Protein AF-A0A257REP3-F1 (afdb_monomer)

Nearest PDB structures (foldseek):
  5wqj-assembly1_A  TM=8.680E-01  e=1.145E-18  Mus musculus
  5wqk-assembly2_B  TM=8.709E-01  e=2.431E-18  Mus musculus
  5wqj-assembly2_B  TM=8.694E-01  e=5.158E-18  Mus musculus
  4jgt-assembly1_A  TM=8.771E-01  e=1.028E-17  Homo sapiens
  4jgt-assembly3_C  TM=8.740E-01  e=2.473E-17  Homo sapiens

pLDDT: mean 92.09, std 11.08, range [30.17, 98.75]

Radius of gyration: 17.96 Å; Cα contacts (8 Å, |Δi|>4): 444; chains: 1; bounding box: 53×33×51 Å

Foldseek 3Di:
DDDQPQDDDDLVVVQQVCQQQVDALPDQAEQFQQLPDQASVLVSLVNVLSCVQQPRPRYYYDFLGPVVQVVDVVHDDDPDDDDHDGGGYRGDGDPQAEDEPVNLVVVLVDPQEAEEEQDPLCQQQQVDDDPLAQGGHADPRHFYDHLQQQADPSNRGGDALVSLCVSCVLSVHDLQTAYEFAYQAQSSSSSVQCSSCPRPPHVRYYYHRNHNSVCRVVVHDHHRHDGDD

Structure (mmCIF, N/CA/C/O backbone):
data_AF-A0A257REP3-F1
#
_entry.id   AF-A0A257REP3-F1
#
loop_
_atom_site.group_PDB
_atom_site.id
_atom_site.type_symbol
_atom_site.label_atom_id
_atom_site.label_alt_id
_atom_site.label_comp_id
_atom_site.label_asym_id
_atom_site.label_entity_id
_atom_site.label_seq_id
_atom_site.pdbx_PDB_ins_code
_atom_site.Cartn_x
_atom_site.Cartn_y
_atom_site.Cartn_z
_atom_site.occupancy
_atom_site.B_iso_or_equiv
_atom_site.auth_seq_id
_atom_site.auth_comp_id
_atom_site.auth_asym_id
_atom_site.auth_atom_id
_atom_site.pdbx_PDB_model_num
ATOM 1 N N . GLY A 1 1 ? -23.604 -2.833 -15.611 1.00 30.17 1 GLY A N 1
ATOM 2 C CA . GLY A 1 1 ? -23.206 -2.433 -14.250 1.00 30.17 1 GLY A CA 1
ATOM 3 C C . GLY A 1 1 ? -21.805 -1.893 -14.334 1.00 30.17 1 GLY A C 1
ATOM 4 O O . GLY A 1 1 ? -20.903 -2.671 -14.606 1.00 30.17 1 GLY A O 1
ATOM 5 N N . GLY A 1 2 ? -21.654 -0.570 -14.275 1.00 33.38 2 GLY A N 1
ATOM 6 C CA . GLY A 1 2 ? -20.372 0.091 -14.507 1.00 33.38 2 GLY A CA 1
ATOM 7 C C . GLY A 1 2 ? -19.380 -0.261 -13.407 1.00 33.38 2 GLY A C 1
ATOM 8 O O . GLY A 1 2 ? -19.720 -0.183 -12.230 1.00 33.38 2 GLY A O 1
ATOM 9 N N . ALA A 1 3 ? -18.174 -0.675 -13.792 1.00 41.81 3 ALA A N 1
ATOM 10 C CA . ALA A 1 3 ? -17.071 -0.779 -12.854 1.00 41.81 3 ALA A CA 1
ATOM 11 C C . ALA A 1 3 ? -16.888 0.590 -12.188 1.00 41.81 3 ALA A C 1
ATOM 13 O O . ALA A 1 3 ? -16.738 1.598 -12.883 1.00 41.81 3 ALA A O 1
ATOM 14 N N . HIS A 1 4 ? -16.933 0.634 -10.855 1.00 50.47 4 HIS A N 1
ATOM 15 C CA . HIS A 1 4 ? -16.532 1.834 -10.136 1.00 50.47 4 HIS A CA 1
ATOM 16 C C . HIS A 1 4 ? -15.109 2.196 -10.585 1.00 50.47 4 HIS A C 1
ATOM 18 O O . HIS A 1 4 ? -14.266 1.290 -10.687 1.00 50.47 4 HIS A O 1
ATOM 24 N N . PRO A 1 5 ? -14.815 3.479 -10.863 1.00 50.44 5 PRO A N 1
ATOM 25 C CA . PRO A 1 5 ? -13.438 3.884 -11.076 1.00 50.44 5 PRO A CA 1
ATOM 26 C C . PRO A 1 5 ? -12.617 3.391 -9.873 1.00 50.44 5 PRO A C 1
ATOM 28 O O . PRO A 1 5 ? -13.118 3.330 -8.752 1.00 50.44 5 PRO A O 1
ATOM 31 N N . PHE A 1 6 ? -11.374 2.977 -10.116 1.00 60.84 6 PHE A N 1
ATOM 32 C CA . PHE A 1 6 ? -10.412 2.517 -9.101 1.00 60.84 6 PHE A CA 1
ATOM 33 C C . PHE A 1 6 ? -10.514 1.065 -8.588 1.00 60.84 6 PHE A C 1
ATOM 35 O O . PHE A 1 6 ? -9.679 0.656 -7.774 1.00 60.84 6 PHE A O 1
ATOM 42 N N . MET A 1 7 ? -11.441 0.249 -9.100 1.00 73.06 7 MET A N 1
ATOM 43 C CA . MET A 1 7 ? -11.384 -1.204 -8.885 1.00 73.06 7 MET A CA 1
ATOM 44 C C . MET A 1 7 ? -10.220 -1.852 -9.646 1.00 73.06 7 MET A C 1
ATOM 46 O O . MET A 1 7 ? -9.737 -1.333 -10.653 1.00 73.06 7 MET A O 1
ATOM 50 N N . LEU A 1 8 ? -9.766 -3.009 -9.158 1.00 82.06 8 LEU A N 1
ATOM 51 C CA . LEU A 1 8 ? -8.766 -3.805 -9.861 1.00 82.06 8 LEU A CA 1
ATOM 52 C C . LEU A 1 8 ? -9.329 -4.265 -11.221 1.00 82.06 8 LEU A C 1
ATOM 54 O O . LEU A 1 8 ? -10.426 -4.831 -11.234 1.00 82.06 8 LEU A O 1
ATOM 58 N N . PRO A 1 9 ? -8.617 -4.058 -12.346 1.00 88.12 9 PRO A N 1
ATOM 59 C CA . PRO A 1 9 ? -9.084 -4.531 -13.642 1.00 88.12 9 PRO A CA 1
ATOM 60 C C . PRO A 1 9 ? -9.194 -6.062 -13.685 1.00 88.12 9 PRO A C 1
ATOM 62 O O . PRO A 1 9 ? -8.536 -6.759 -12.902 1.00 88.12 9 PRO A O 1
ATOM 65 N N . PRO A 1 10 ? -9.976 -6.617 -14.626 1.00 91.81 10 PRO A N 1
ATOM 66 C CA . PRO A 1 10 ? -9.927 -8.036 -14.934 1.00 91.81 10 PRO A CA 1
ATOM 67 C C . PRO A 1 10 ? -8.485 -8.515 -15.133 1.00 91.81 10 PRO A C 1
ATOM 69 O O . PRO A 1 10 ? -7.681 -7.884 -15.815 1.00 91.81 10 PRO A O 1
ATOM 72 N N . LYS A 1 11 ? -8.156 -9.682 -14.572 1.00 93.38 11 LYS A N 1
ATOM 73 C CA . LYS A 1 11 ? -6.810 -10.275 -14.665 1.00 93.38 11 LYS A CA 1
ATOM 74 C C . LYS A 1 11 ? -6.289 -10.421 -16.103 1.00 93.38 11 LYS A C 1
ATOM 76 O O . LYS A 1 11 ? -5.088 -10.312 -16.320 1.00 93.38 11 LYS A O 1
ATOM 81 N N . ALA A 1 12 ? -7.185 -10.646 -17.066 1.00 93.88 12 ALA A N 1
ATOM 82 C CA . ALA A 1 12 ? -6.841 -10.726 -18.484 1.00 93.88 12 ALA A CA 1
ATOM 83 C C . ALA A 1 12 ? -6.363 -9.373 -19.035 1.00 93.88 12 ALA A C 1
ATOM 85 O O . ALA A 1 12 ? -5.391 -9.334 -19.782 1.00 93.88 12 ALA A O 1
ATOM 86 N N . ASP A 1 13 ? -6.978 -8.271 -18.601 1.00 95.31 13 ASP A N 1
ATOM 87 C CA . ASP A 1 13 ? -6.588 -6.920 -19.010 1.00 95.31 13 ASP A CA 1
ATOM 88 C C . ASP A 1 13 ? -5.236 -6.543 -18.398 1.00 95.31 13 ASP A C 1
ATOM 90 O O . ASP A 1 13 ? -4.372 -6.007 -19.089 1.00 95.31 13 ASP A O 1
ATOM 94 N N . ILE A 1 14 ? -5.011 -6.901 -17.125 1.00 94.94 14 ILE A N 1
ATOM 95 C CA . ILE A 1 14 ? -3.702 -6.744 -16.469 1.00 94.94 14 ILE A CA 1
ATOM 96 C C . ILE A 1 14 ? -2.633 -7.509 -17.256 1.00 94.94 14 ILE A C 1
ATOM 98 O O . ILE A 1 14 ? -1.615 -6.932 -17.625 1.00 94.94 14 ILE A O 1
ATOM 102 N N . ALA A 1 15 ? -2.878 -8.786 -17.558 1.00 95.56 15 ALA A N 1
ATOM 103 C CA . ALA A 1 15 ? -1.952 -9.625 -18.311 1.00 95.56 15 ALA A CA 1
ATOM 104 C C . ALA A 1 15 ? -1.657 -9.071 -19.712 1.00 95.56 15 ALA A C 1
ATOM 106 O O . ALA A 1 15 ? -0.503 -9.062 -20.140 1.00 95.56 15 ALA A O 1
ATOM 107 N N . ALA A 1 16 ? -2.675 -8.556 -20.407 1.00 96.06 16 ALA A N 1
ATOM 108 C CA . ALA A 1 16 ? -2.512 -7.934 -21.714 1.00 96.06 16 ALA A CA 1
ATOM 109 C C . ALA A 1 16 ? -1.645 -6.668 -21.644 1.00 96.06 16 ALA A C 1
ATOM 111 O O . ALA A 1 16 ? -0.776 -6.478 -22.493 1.00 96.06 16 ALA A O 1
ATOM 112 N N . VAL A 1 17 ? -1.843 -5.813 -20.635 1.00 95.69 17 VAL A N 1
ATOM 113 C CA . VAL A 1 17 ? -1.013 -4.615 -20.431 1.00 95.69 17 VAL A CA 1
ATOM 114 C C . VAL A 1 17 ? 0.425 -5.004 -20.094 1.00 95.69 17 VAL A C 1
ATOM 116 O O . VAL A 1 17 ? 1.344 -4.517 -20.742 1.00 95.69 17 VAL A O 1
ATOM 119 N N . VAL A 1 18 ? 0.631 -5.913 -19.139 1.00 95.88 18 VAL A N 1
ATOM 120 C CA . VAL A 1 18 ? 1.966 -6.382 -18.727 1.00 95.88 18 VAL A CA 1
ATOM 121 C C . VAL A 1 18 ? 2.720 -7.004 -19.908 1.00 95.88 18 VAL A C 1
ATOM 123 O O . VAL A 1 18 ? 3.863 -6.635 -20.180 1.00 95.88 18 VAL A O 1
ATOM 126 N N . GLY A 1 19 ? 2.054 -7.862 -20.683 1.00 96.69 19 GLY A N 1
ATOM 127 C CA . GLY A 1 19 ? 2.626 -8.487 -21.874 1.00 96.69 19 GLY A CA 1
ATOM 128 C C . GLY A 1 19 ? 3.012 -7.495 -22.977 1.00 96.69 19 GLY A C 1
ATOM 129 O O . GLY A 1 19 ? 4.026 -7.686 -23.650 1.00 96.69 19 GLY A O 1
ATOM 130 N N . ARG A 1 20 ? 2.279 -6.382 -23.139 1.00 96.44 20 ARG A N 1
ATOM 131 C CA . ARG A 1 20 ? 2.646 -5.306 -24.086 1.00 96.44 20 ARG A CA 1
ATOM 132 C C . ARG A 1 20 ? 3.977 -4.635 -23.743 1.00 96.44 20 ARG A C 1
ATOM 134 O O . ARG A 1 20 ? 4.635 -4.139 -24.649 1.00 96.44 20 ARG A O 1
ATOM 141 N N . TYR A 1 21 ? 4.388 -4.667 -22.477 1.00 94.88 21 TYR A N 1
ATOM 142 C CA . TYR A 1 21 ? 5.700 -4.196 -22.023 1.00 94.88 21 TYR A CA 1
ATOM 143 C C . TYR A 1 21 ? 6.782 -5.289 -22.061 1.00 94.88 21 TYR A C 1
ATOM 145 O O . TYR A 1 21 ? 7.834 -5.129 -21.448 1.00 94.88 21 TYR A O 1
ATOM 153 N N . GLY A 1 22 ? 6.549 -6.401 -22.768 1.00 96.06 22 GLY A N 1
ATOM 154 C CA . GLY A 1 22 ? 7.533 -7.476 -22.943 1.00 96.06 22 GLY A CA 1
ATOM 155 C C . GLY A 1 22 ? 7.805 -8.298 -21.685 1.00 96.06 22 GLY A C 1
ATOM 156 O O . GLY A 1 22 ? 8.791 -9.030 -21.622 1.00 96.06 22 GLY A O 1
ATOM 157 N N . ILE A 1 23 ? 6.936 -8.189 -20.680 1.00 96.75 23 ILE A N 1
ATOM 158 C CA . ILE A 1 23 ? 7.062 -8.907 -19.415 1.00 96.75 2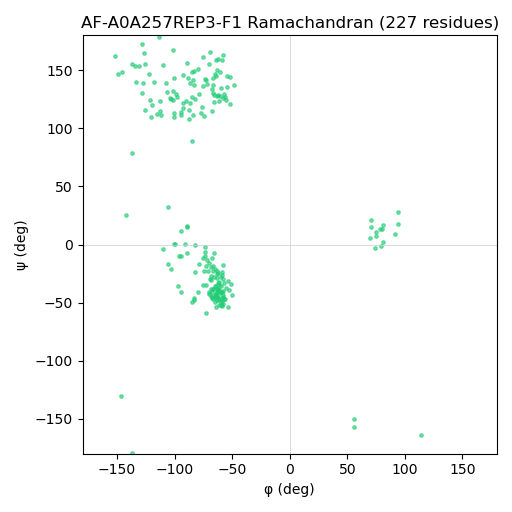3 ILE A CA 1
ATOM 159 C C . ILE A 1 23 ? 6.326 -10.244 -19.539 1.00 96.75 23 ILE A C 1
ATOM 161 O O . ILE A 1 23 ? 5.129 -10.285 -19.828 1.00 96.75 23 ILE A O 1
ATOM 165 N N . ASN A 1 24 ? 7.041 -11.341 -19.300 1.00 96.19 24 ASN A N 1
ATOM 166 C CA . ASN A 1 24 ? 6.476 -12.675 -19.101 1.00 96.19 24 ASN A CA 1
ATOM 167 C C . ASN A 1 24 ? 6.719 -13.141 -17.654 1.00 96.19 24 ASN A C 1
ATOM 169 O O . ASN A 1 24 ? 7.354 -12.448 -16.864 1.00 96.19 24 ASN A O 1
ATOM 173 N N . ASN A 1 25 ? 6.239 -14.333 -17.298 1.00 95.25 25 ASN A N 1
ATOM 174 C CA . ASN A 1 25 ? 6.355 -14.866 -15.934 1.00 95.25 25 ASN A CA 1
ATOM 175 C C . ASN A 1 25 ? 7.799 -15.171 -15.464 1.00 95.25 25 ASN A C 1
ATOM 177 O O . ASN A 1 25 ? 7.987 -15.527 -14.304 1.00 95.25 25 ASN A O 1
ATOM 181 N N . GLN A 1 26 ? 8.808 -15.075 -16.336 1.00 95.50 26 GLN A N 1
ATOM 182 C CA . GLN A 1 26 ? 10.232 -15.277 -16.022 1.00 95.50 26 GLN A CA 1
ATOM 183 C C . GLN A 1 26 ? 11.014 -13.954 -15.975 1.00 95.50 26 GLN A C 1
ATOM 185 O O . GLN A 1 26 ? 12.122 -13.909 -15.436 1.00 95.50 26 GLN A O 1
ATOM 190 N N . THR A 1 27 ? 10.458 -12.873 -16.527 1.00 96.56 27 THR A N 1
ATOM 191 C CA . THR A 1 27 ? 11.086 -11.552 -16.564 1.00 96.56 27 THR A CA 1
ATOM 192 C C . THR A 1 27 ? 11.356 -11.043 -15.150 1.00 96.56 27 THR A C 1
ATOM 194 O O . THR A 1 27 ? 10.490 -11.102 -14.283 1.00 96.56 27 THR A O 1
ATOM 197 N N . ARG A 1 28 ? 12.558 -10.507 -14.912 1.00 96.88 28 ARG A N 1
ATOM 198 C CA . ARG A 1 28 ? 12.861 -9.776 -13.678 1.00 96.88 28 ARG A CA 1
ATOM 199 C C . ARG A 1 28 ? 12.487 -8.314 -13.844 1.00 96.88 28 ARG A C 1
ATOM 201 O O . ARG A 1 28 ? 13.077 -7.617 -14.666 1.00 96.88 28 ARG A O 1
ATOM 208 N N . VAL A 1 29 ? 11.523 -7.859 -13.058 1.00 97.12 29 VAL A N 1
ATOM 209 C CA . VAL A 1 29 ? 10.958 -6.515 -13.147 1.00 97.12 29 VAL A CA 1
ATOM 210 C C . VAL A 1 29 ? 11.543 -5.639 -12.043 1.00 97.12 29 VAL A C 1
ATOM 212 O O . VAL A 1 29 ? 11.426 -5.945 -10.858 1.00 97.12 29 VAL A O 1
ATOM 215 N N . TYR A 1 30 ? 12.136 -4.513 -12.427 1.00 95.44 30 TYR A N 1
ATOM 216 C CA . TYR A 1 30 ? 12.513 -3.447 -11.504 1.00 95.44 30 TYR A CA 1
ATOM 217 C C . TYR A 1 30 ? 11.642 -2.230 -11.785 1.00 95.44 30 TYR A C 1
ATOM 219 O O . TYR A 1 30 ? 11.747 -1.608 -12.839 1.00 95.44 30 TYR A O 1
ATOM 227 N N . LEU A 1 31 ? 10.759 -1.910 -10.848 1.00 94.50 31 LEU A N 1
ATOM 228 C CA . LEU A 1 31 ? 9.938 -0.713 -10.898 1.00 94.50 31 LEU A CA 1
ATOM 229 C C . LEU A 1 31 ? 10.734 0.453 -10.316 1.00 94.50 31 LEU A C 1
ATOM 231 O O . LEU A 1 31 ? 11.239 0.368 -9.194 1.00 94.50 31 LEU A O 1
ATOM 235 N N . VAL A 1 32 ? 10.828 1.542 -11.070 1.00 91.44 32 VAL A N 1
ATOM 236 C CA . VAL A 1 32 ? 11.578 2.734 -10.676 1.00 91.44 32 VAL A CA 1
ATOM 237 C C . VAL A 1 32 ? 10.587 3.887 -10.510 1.00 91.44 32 VAL A C 1
ATOM 239 O O . VAL A 1 32 ? 9.971 4.300 -11.493 1.00 91.44 32 VAL A O 1
ATOM 242 N N . PRO A 1 33 ? 10.362 4.383 -9.279 1.00 87.56 33 PRO A N 1
ATOM 243 C CA . PRO A 1 33 ? 9.614 5.616 -9.077 1.00 87.56 33 PRO A CA 1
ATOM 244 C C . PRO A 1 33 ? 10.328 6.774 -9.783 1.00 87.56 33 PRO A C 1
ATOM 246 O O . PRO A 1 33 ? 11.513 6.996 -9.547 1.00 87.56 33 PRO A O 1
ATOM 249 N N . ALA A 1 34 ? 9.615 7.522 -10.624 1.00 73.00 34 ALA A N 1
ATOM 250 C CA . ALA A 1 34 ? 10.233 8.590 -11.411 1.00 73.00 34 ALA A CA 1
ATOM 251 C C . ALA A 1 34 ? 10.713 9.774 -10.540 1.00 73.00 34 ALA A C 1
ATOM 253 O O . ALA A 1 34 ? 11.626 10.503 -10.914 1.00 73.00 34 ALA A O 1
ATOM 254 N N . GLY A 1 35 ? 10.082 9.998 -9.382 1.00 63.12 35 GLY A N 1
ATOM 255 C CA . GLY A 1 35 ? 10.441 11.069 -8.450 1.00 63.12 35 GLY A CA 1
ATOM 256 C C . GLY A 1 35 ? 10.159 12.534 -8.850 1.00 63.12 35 GLY A C 1
ATOM 257 O O . GLY A 1 35 ? 10.561 13.395 -8.066 1.00 63.12 35 GLY A O 1
ATOM 258 N N . PRO A 1 36 ? 9.489 12.916 -9.969 1.00 59.72 36 PRO A N 1
ATOM 259 C CA . PRO A 1 36 ? 9.192 14.326 -10.227 1.00 59.72 36 PRO A CA 1
ATOM 260 C C . PRO A 1 36 ? 8.160 14.920 -9.255 1.00 59.72 36 PRO A C 1
ATOM 262 O O . PRO A 1 36 ? 8.087 16.144 -9.136 1.00 59.72 36 PRO A O 1
ATOM 265 N N . VAL A 1 37 ? 7.351 14.102 -8.563 1.00 62.25 37 VAL A N 1
ATOM 266 C CA . VAL A 1 37 ? 6.329 14.582 -7.617 1.00 62.25 37 VAL A CA 1
ATOM 267 C C . VAL A 1 37 ? 6.370 13.793 -6.305 1.00 62.25 37 VAL A C 1
ATOM 269 O O . VAL A 1 37 ? 6.477 12.566 -6.282 1.00 62.25 37 VAL A O 1
ATOM 272 N N . LYS A 1 38 ? 6.208 14.497 -5.172 1.00 54.44 38 LYS A N 1
ATOM 273 C CA . LYS A 1 38 ? 6.093 13.856 -3.853 1.00 54.44 38 LYS A CA 1
ATOM 274 C C . LYS A 1 38 ? 5.008 12.773 -3.867 1.00 54.44 38 LYS A C 1
ATOM 276 O O . LYS A 1 38 ? 3.821 13.027 -4.098 1.00 54.44 38 LYS A O 1
ATOM 281 N N . GLY A 1 39 ? 5.428 11.548 -3.564 1.00 57.16 39 GLY A N 1
ATOM 282 C CA . GLY A 1 39 ? 4.567 10.382 -3.461 1.00 57.16 39 GLY A CA 1
ATOM 283 C C . GLY A 1 39 ? 4.443 9.536 -4.728 1.00 57.16 39 GLY A C 1
ATOM 284 O O . GLY A 1 39 ? 3.499 8.755 -4.779 1.00 57.16 39 GLY A O 1
ATOM 285 N N . ASP A 1 40 ? 5.324 9.628 -5.721 1.00 72.75 40 ASP A N 1
ATOM 286 C CA . ASP A 1 40 ? 5.362 8.668 -6.847 1.00 72.75 40 ASP A CA 1
ATOM 287 C C . ASP A 1 40 ? 5.583 7.215 -6.398 1.00 72.75 40 ASP A C 1
ATOM 289 O O . ASP A 1 40 ? 5.129 6.262 -7.044 1.00 72.75 40 ASP A O 1
ATOM 293 N N . PHE A 1 41 ? 6.181 7.032 -5.218 1.00 84.00 41 PHE A N 1
ATOM 294 C CA . PHE A 1 41 ? 6.304 5.722 -4.592 1.00 84.00 41 PHE A CA 1
ATOM 295 C C . PHE A 1 41 ? 4.941 5.023 -4.429 1.00 84.00 41 PHE A C 1
ATOM 297 O O . PHE A 1 41 ? 4.842 3.828 -4.685 1.00 84.00 41 PHE A O 1
ATOM 304 N N . LYS A 1 42 ? 3.854 5.748 -4.110 1.00 83.81 42 LYS A N 1
ATOM 305 C CA . LYS A 1 42 ? 2.512 5.150 -3.927 1.00 83.81 42 LYS A CA 1
ATOM 306 C C . LYS A 1 42 ? 1.973 4.501 -5.208 1.00 83.81 42 LYS A C 1
ATOM 308 O O . LYS A 1 42 ? 1.351 3.442 -5.156 1.00 83.81 42 LYS A O 1
ATOM 313 N N . ALA A 1 43 ? 2.227 5.122 -6.363 1.00 87.75 43 ALA A N 1
ATOM 314 C CA . ALA A 1 43 ? 1.822 4.588 -7.661 1.00 87.75 43 ALA A CA 1
ATOM 315 C C . ALA A 1 43 ? 2.651 3.345 -8.003 1.00 87.75 43 ALA A C 1
ATOM 317 O O . ALA A 1 43 ? 2.106 2.318 -8.403 1.00 87.75 43 ALA A O 1
ATOM 318 N N . THR A 1 44 ? 3.954 3.406 -7.738 1.00 92.19 44 THR A N 1
ATOM 319 C CA . THR A 1 44 ? 4.875 2.283 -7.939 1.00 92.19 44 THR A CA 1
ATOM 320 C C . THR A 1 44 ? 4.520 1.093 -7.047 1.00 92.19 44 THR A C 1
ATOM 322 O O . THR A 1 44 ? 4.419 -0.032 -7.530 1.00 92.19 44 THR A O 1
ATOM 325 N N . ALA A 1 45 ? 4.228 1.332 -5.766 1.00 94.06 45 ALA A N 1
ATOM 326 C CA . ALA A 1 45 ? 3.767 0.315 -4.827 1.00 94.06 45 ALA A CA 1
ATOM 327 C C . ALA A 1 45 ? 2.430 -0.308 -5.262 1.00 94.06 45 ALA A C 1
ATOM 329 O O . ALA A 1 45 ? 2.223 -1.508 -5.089 1.00 94.06 45 ALA A O 1
ATOM 330 N N . ARG A 1 46 ? 1.531 0.467 -5.886 1.00 94.31 46 ARG A N 1
ATOM 331 C CA . ARG A 1 46 ? 0.281 -0.061 -6.456 1.00 94.31 46 ARG A CA 1
ATOM 332 C C . ARG A 1 46 ? 0.526 -0.974 -7.658 1.00 94.31 46 ARG A C 1
ATOM 334 O O . ARG A 1 46 ? -0.131 -2.012 -7.765 1.00 94.31 46 ARG A O 1
ATOM 341 N N . ILE A 1 47 ? 1.463 -0.625 -8.541 1.00 94.69 47 ILE A N 1
ATOM 342 C CA . ILE A 1 47 ? 1.881 -1.495 -9.653 1.00 94.69 47 ILE A CA 1
ATOM 343 C C . ILE A 1 47 ? 2.512 -2.774 -9.096 1.00 94.69 47 ILE A C 1
ATOM 345 O O . ILE A 1 47 ? 2.100 -3.870 -9.470 1.00 94.69 47 ILE A O 1
ATOM 349 N N . TYR A 1 48 ? 3.435 -2.638 -8.140 1.00 96.69 48 TYR A N 1
ATOM 350 C CA . TYR A 1 48 ? 4.074 -3.757 -7.452 1.00 96.69 48 TYR A CA 1
ATOM 351 C C . TYR A 1 48 ? 3.044 -4.720 -6.858 1.00 96.69 48 TYR A C 1
ATOM 353 O O . TYR A 1 48 ? 3.060 -5.912 -7.158 1.00 96.69 48 TYR A O 1
ATOM 361 N N . TRP A 1 49 ? 2.110 -4.203 -6.054 1.00 97.12 49 TRP A N 1
ATOM 362 C CA . TRP A 1 49 ? 1.061 -5.012 -5.441 1.00 97.12 49 TRP A CA 1
ATOM 363 C C . TRP A 1 49 ? 0.216 -5.729 -6.496 1.00 97.12 49 TRP A C 1
ATOM 365 O O . TRP A 1 49 ? -0.094 -6.906 -6.331 1.00 97.12 49 TRP A O 1
ATOM 375 N N . THR A 1 50 ? -0.113 -5.047 -7.598 1.00 96.25 50 THR A N 1
ATOM 376 C CA . THR A 1 50 ? -0.896 -5.628 -8.696 1.00 96.25 50 THR A CA 1
ATOM 377 C C . THR A 1 50 ? -0.162 -6.807 -9.329 1.00 96.25 50 THR A C 1
ATOM 379 O O . THR A 1 50 ? -0.765 -7.864 -9.494 1.00 96.25 50 THR A O 1
ATOM 382 N N . LEU A 1 51 ? 1.136 -6.658 -9.617 1.00 96.62 51 LEU A N 1
ATOM 383 C CA . LEU A 1 51 ? 1.987 -7.717 -10.171 1.00 96.62 51 LEU A CA 1
ATOM 384 C C . LEU A 1 51 ? 2.095 -8.916 -9.222 1.00 96.62 51 LEU A C 1
ATOM 386 O O . LEU A 1 51 ? 1.837 -10.046 -9.636 1.00 96.62 51 LEU A O 1
ATOM 390 N N . ARG A 1 52 ? 2.356 -8.676 -7.930 1.00 96.69 52 ARG A N 1
ATOM 391 C CA . ARG A 1 52 ? 2.377 -9.751 -6.925 1.00 96.69 52 ARG A CA 1
ATOM 392 C C . ARG A 1 52 ? 1.017 -10.441 -6.778 1.00 96.69 52 ARG A C 1
ATOM 394 O O . ARG A 1 52 ? 0.955 -11.660 -6.617 1.00 96.69 52 ARG A O 1
ATOM 401 N N . TYR A 1 53 ? -0.078 -9.679 -6.835 1.00 96.50 53 TYR A N 1
ATOM 402 C CA . TYR A 1 53 ? -1.437 -10.217 -6.773 1.00 96.50 53 TYR A CA 1
ATOM 403 C C . TYR A 1 53 ? -1.730 -11.144 -7.954 1.00 96.50 53 TYR A C 1
ATOM 405 O O . TYR A 1 53 ? -2.364 -12.174 -7.749 1.00 96.50 53 TYR A O 1
ATOM 413 N N . VAL A 1 54 ? -1.250 -10.824 -9.162 1.00 96.25 54 VAL A N 1
ATOM 414 C CA . VAL A 1 54 ? -1.374 -11.698 -10.343 1.00 96.25 54 VAL A CA 1
ATOM 415 C C . VAL A 1 54 ? -0.218 -12.695 -10.500 1.00 96.25 54 VAL A C 1
ATOM 417 O O . VAL A 1 54 ? -0.087 -13.308 -11.560 1.00 96.25 54 VAL A O 1
ATOM 420 N N . GLY A 1 55 ? 0.577 -12.900 -9.446 1.00 93.94 55 GLY A N 1
ATOM 421 C CA . GLY A 1 55 ? 1.488 -14.039 -9.323 1.00 93.94 55 GLY A CA 1
ATOM 422 C C . GLY A 1 55 ? 2.904 -13.810 -9.839 1.00 93.94 55 GLY A C 1
ATOM 423 O O . GLY A 1 55 ? 3.678 -14.763 -9.905 1.00 93.94 55 GLY A O 1
ATOM 424 N N . ASP A 1 56 ? 3.273 -12.578 -10.186 1.00 93.25 56 ASP A N 1
ATOM 425 C CA . ASP A 1 56 ? 4.665 -12.252 -10.489 1.00 93.25 56 ASP A CA 1
ATOM 426 C C . ASP A 1 56 ? 5.459 -12.134 -9.185 1.00 93.25 56 ASP A C 1
ATOM 428 O O . ASP A 1 56 ? 5.224 -11.229 -8.392 1.00 93.25 56 ASP A O 1
ATOM 432 N N . ASN A 1 57 ? 6.397 -13.051 -8.947 1.00 91.62 57 ASN A N 1
ATOM 433 C CA . ASN A 1 57 ? 7.279 -13.021 -7.776 1.00 91.62 57 ASN A CA 1
ATOM 434 C C . ASN A 1 57 ? 8.671 -12.445 -8.082 1.00 91.62 57 ASN A C 1
ATOM 436 O O . ASN A 1 57 ? 9.499 -12.367 -7.176 1.00 91.62 57 ASN A O 1
ATOM 440 N N . ASN A 1 58 ? 8.944 -12.033 -9.323 1.00 95.62 58 ASN A N 1
ATOM 441 C CA . ASN A 1 58 ? 10.245 -11.531 -9.766 1.00 95.62 58 ASN A CA 1
ATOM 442 C C . ASN A 1 58 ? 10.233 -10.005 -9.964 1.00 95.62 58 ASN A C 1
ATOM 444 O O . ASN A 1 58 ? 10.942 -9.468 -10.814 1.00 95.62 58 ASN A O 1
ATOM 448 N N . VAL A 1 59 ? 9.431 -9.308 -9.156 1.00 97.25 59 VAL A N 1
ATOM 449 C CA . VAL A 1 59 ? 9.289 -7.851 -9.160 1.00 97.25 59 VAL A CA 1
ATOM 450 C C . VAL A 1 59 ? 9.963 -7.226 -7.937 1.00 97.25 59 VAL A C 1
ATOM 452 O O . VAL A 1 59 ? 9.884 -7.732 -6.818 1.00 97.25 59 VAL A O 1
ATOM 455 N N . SER A 1 60 ? 10.644 -6.102 -8.141 1.00 96.62 60 SER A N 1
ATOM 456 C CA . SER A 1 60 ? 11.312 -5.294 -7.114 1.00 96.62 60 SER A CA 1
ATOM 457 C C . SER A 1 60 ? 11.049 -3.807 -7.348 1.00 96.62 60 SER A C 1
ATOM 459 O O . SER A 1 60 ? 10.782 -3.398 -8.474 1.00 96.62 60 SER A O 1
ATOM 461 N N . ILE A 1 61 ? 11.139 -2.993 -6.295 1.00 95.00 61 ILE A N 1
ATOM 462 C CA . ILE A 1 61 ? 11.120 -1.527 -6.401 1.00 95.00 61 ILE A CA 1
ATOM 463 C C . ILE A 1 61 ? 12.535 -1.012 -6.141 1.00 95.00 61 ILE A C 1
ATOM 465 O O . ILE A 1 61 ? 13.158 -1.398 -5.151 1.00 95.00 61 ILE A O 1
ATOM 469 N N . MET A 1 62 ? 13.037 -0.130 -7.003 1.00 93.00 62 MET A N 1
ATOM 470 C CA . MET A 1 62 ? 14.279 0.591 -6.743 1.00 93.00 62 MET A CA 1
ATOM 471 C C . MET A 1 62 ? 14.026 1.682 -5.695 1.00 93.00 62 MET A C 1
ATOM 473 O O . MET A 1 62 ? 13.338 2.668 -5.966 1.00 93.00 62 MET A O 1
ATOM 477 N N . ASN A 1 63 ? 14.571 1.503 -4.488 1.00 90.50 63 ASN A N 1
ATOM 478 C CA . ASN A 1 63 ? 14.368 2.460 -3.402 1.00 90.50 63 ASN A CA 1
ATOM 479 C C . ASN A 1 63 ? 15.023 3.815 -3.727 1.00 90.50 63 ASN A C 1
ATOM 481 O O . ASN A 1 63 ? 16.200 3.855 -4.080 1.00 90.50 63 ASN A O 1
ATOM 485 N N . GLY A 1 64 ? 14.260 4.905 -3.611 1.00 86.62 64 GLY A N 1
ATOM 486 C CA . GLY A 1 64 ? 14.688 6.258 -3.988 1.00 86.62 64 GLY A CA 1
ATOM 487 C C . GLY A 1 64 ? 14.621 6.565 -5.493 1.00 86.62 64 GLY A C 1
ATOM 488 O O . GLY A 1 64 ? 14.925 7.685 -5.895 1.00 86.62 64 GLY A O 1
ATOM 489 N N . GLY A 1 65 ? 14.218 5.594 -6.321 1.00 88.56 65 GLY A N 1
ATOM 490 C CA . GLY A 1 65 ? 13.864 5.812 -7.723 1.00 88.56 65 GLY A CA 1
ATOM 491 C C . GLY A 1 65 ? 14.939 6.466 -8.595 1.00 88.56 65 GLY A C 1
ATOM 492 O O . GLY A 1 65 ? 16.141 6.306 -8.365 1.00 88.56 65 GLY A O 1
ATOM 493 N N . ASP A 1 66 ? 14.488 7.205 -9.608 1.00 87.56 66 ASP A N 1
ATOM 494 C CA . ASP A 1 66 ? 15.360 7.865 -10.587 1.00 87.56 66 ASP A CA 1
ATOM 495 C C . ASP A 1 66 ? 16.293 8.895 -9.941 1.00 87.56 66 ASP A C 1
ATOM 497 O O . ASP A 1 66 ? 17.435 9.048 -10.373 1.00 87.56 66 ASP A O 1
ATOM 501 N N . ARG A 1 67 ? 15.870 9.574 -8.868 1.00 84.56 67 ARG A N 1
ATOM 502 C CA . ARG A 1 67 ? 16.742 10.527 -8.170 1.00 84.56 67 ARG A CA 1
ATOM 503 C C . ARG A 1 67 ? 17.904 9.827 -7.478 1.00 84.56 67 ARG A C 1
ATOM 505 O O . ARG A 1 67 ? 19.042 10.275 -7.602 1.00 84.56 67 ARG A O 1
ATOM 512 N N . ALA A 1 68 ? 17.645 8.727 -6.769 1.00 87.38 68 ALA A N 1
ATOM 513 C CA . ALA A 1 68 ? 18.710 7.933 -6.161 1.00 87.38 68 ALA A CA 1
ATOM 514 C C . ALA A 1 68 ? 19.614 7.284 -7.220 1.00 87.38 68 ALA A C 1
ATOM 516 O O . ALA A 1 68 ? 20.800 7.062 -6.962 1.00 87.38 68 ALA A O 1
ATOM 517 N N . TRP A 1 69 ? 19.087 7.003 -8.419 1.00 89.38 69 TRP A N 1
ATOM 518 C CA . TRP A 1 69 ? 19.908 6.628 -9.568 1.00 89.38 69 TRP A CA 1
ATOM 519 C C . TRP A 1 69 ? 20.831 7.781 -9.984 1.00 89.38 69 TRP A C 1
ATOM 521 O O . TRP A 1 69 ? 22.045 7.602 -10.007 1.00 89.38 69 TRP A O 1
ATOM 531 N N . ALA A 1 70 ? 20.272 8.966 -10.232 1.00 89.06 70 ALA A N 1
ATOM 532 C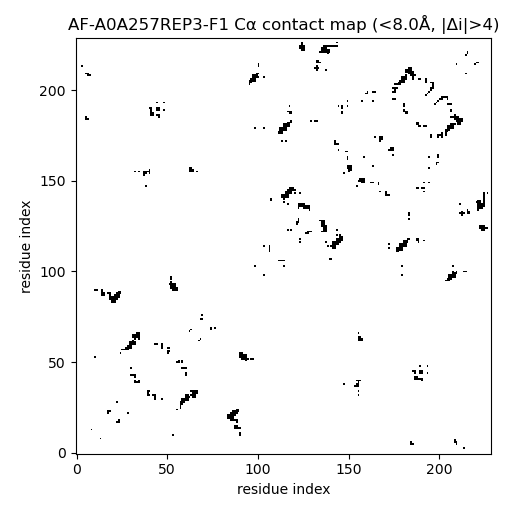 CA . ALA A 1 70 ? 20.982 10.142 -10.734 1.00 89.06 7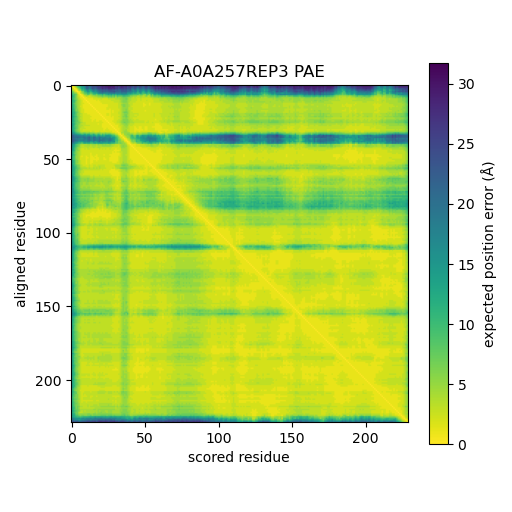0 ALA A CA 1
ATOM 533 C C . ALA A 1 70 ? 21.953 10.790 -9.727 1.00 89.06 70 ALA A C 1
ATOM 535 O O . ALA A 1 70 ? 22.804 11.581 -10.125 1.00 89.06 70 ALA A O 1
ATOM 536 N N . ALA A 1 71 ? 21.851 10.464 -8.434 1.00 88.75 71 ALA A N 1
ATOM 537 C CA . ALA A 1 71 ? 22.763 10.960 -7.400 1.00 88.75 71 ALA A CA 1
ATOM 538 C C . ALA A 1 71 ? 24.216 10.476 -7.576 1.00 88.75 71 ALA A C 1
ATOM 540 O O . ALA A 1 71 ? 25.139 11.093 -7.047 1.00 88.75 71 ALA A O 1
ATOM 541 N N . ASP A 1 72 ? 24.422 9.381 -8.309 1.00 91.38 72 ASP A N 1
ATOM 542 C CA . ASP A 1 72 ? 25.741 8.867 -8.666 1.00 91.38 72 ASP A CA 1
ATOM 543 C C . ASP A 1 72 ? 26.085 9.285 -10.108 1.00 91.38 72 ASP A C 1
ATOM 545 O O . ASP A 1 72 ? 25.506 8.743 -11.055 1.00 91.38 72 ASP A O 1
ATOM 549 N N . PRO A 1 73 ? 27.043 10.212 -10.309 1.00 90.56 73 PRO A N 1
ATOM 550 C CA . PRO A 1 73 ? 27.362 10.748 -11.631 1.00 90.56 73 PRO A CA 1
ATOM 551 C C . PRO A 1 73 ? 27.997 9.717 -12.577 1.00 90.56 73 PRO A C 1
ATOM 553 O O . PRO A 1 73 ? 28.125 9.985 -13.771 1.00 90.56 73 PRO A O 1
ATOM 556 N N . SER A 1 74 ? 28.407 8.543 -12.081 1.00 94.94 74 SER A N 1
ATOM 557 C CA . SER A 1 74 ? 28.928 7.459 -12.923 1.00 94.94 74 SER A CA 1
ATOM 558 C C . SER A 1 74 ? 27.826 6.656 -13.626 1.00 94.94 74 SER A C 1
ATOM 560 O O . SER A 1 74 ? 28.095 5.945 -14.602 1.00 94.94 74 SER A O 1
ATOM 562 N N . ARG A 1 75 ? 26.574 6.767 -13.163 1.00 93.56 75 ARG A N 1
ATOM 563 C CA . ARG A 1 75 ? 25.435 6.032 -13.716 1.00 93.56 75 ARG A CA 1
ATOM 564 C C . ARG A 1 75 ? 24.868 6.747 -14.933 1.00 93.56 75 ARG A C 1
ATOM 566 O O . ARG A 1 75 ? 24.700 7.961 -14.960 1.00 93.56 75 ARG A O 1
ATOM 573 N N . LYS A 1 76 ? 24.551 5.968 -15.964 1.00 92.06 76 LYS A N 1
ATOM 574 C CA . LYS A 1 76 ? 24.036 6.488 -17.235 1.00 92.06 76 LYS A CA 1
ATOM 575 C C . LYS A 1 76 ? 22.510 6.500 -17.232 1.00 92.06 76 LYS A C 1
ATOM 577 O O . LYS A 1 76 ? 21.881 5.600 -16.679 1.00 92.06 76 LYS A O 1
ATOM 582 N N . MET A 1 77 ? 21.932 7.492 -17.901 1.00 89.75 77 MET A N 1
ATOM 583 C CA . MET A 1 77 ? 20.509 7.559 -18.231 1.00 89.75 77 MET A CA 1
ATOM 584 C C . MET A 1 77 ? 20.357 7.676 -19.747 1.00 89.75 77 MET A C 1
ATOM 586 O O . MET A 1 77 ? 21.204 8.265 -20.418 1.00 89.75 77 MET A O 1
ATOM 590 N N . SER A 1 78 ? 19.289 7.094 -20.283 1.00 89.56 78 SER A N 1
ATOM 591 C CA . SER A 1 78 ? 18.945 7.171 -21.702 1.00 89.56 78 SER A CA 1
ATOM 592 C C . SER A 1 78 ? 17.595 7.857 -21.856 1.00 89.56 78 SER A C 1
ATOM 594 O O . SER A 1 78 ? 16.675 7.582 -21.091 1.00 89.56 78 SER A O 1
ATOM 596 N N . THR A 1 79 ? 17.471 8.720 -22.861 1.00 88.69 79 THR A N 1
ATOM 597 C CA . THR A 1 79 ? 16.195 9.314 -23.294 1.00 88.69 79 THR A CA 1
ATOM 598 C C . THR A 1 79 ? 15.620 8.616 -24.529 1.00 88.69 79 THR A C 1
ATOM 600 O O . THR A 1 79 ? 14.566 9.007 -25.027 1.00 88.69 79 THR A O 1
ATOM 603 N N . ALA A 1 80 ? 16.304 7.588 -25.044 1.00 92.12 80 ALA A N 1
ATOM 604 C CA . ALA A 1 80 ? 15.840 6.835 -26.199 1.00 92.12 80 ALA A CA 1
ATOM 605 C C . ALA A 1 80 ? 14.578 6.035 -25.850 1.00 92.12 80 ALA A C 1
ATOM 607 O O . ALA A 1 80 ? 14.532 5.346 -24.829 1.00 92.12 80 ALA A O 1
ATOM 608 N N . ALA A 1 81 ? 13.575 6.091 -26.728 1.00 89.12 81 ALA A N 1
ATOM 609 C CA . ALA A 1 81 ? 12.384 5.266 -26.589 1.00 89.12 81 ALA A CA 1
ATOM 610 C C . ALA A 1 81 ? 12.769 3.776 -26.699 1.00 89.12 81 ALA A C 1
ATOM 612 O O . ALA A 1 81 ? 13.435 3.394 -27.668 1.00 89.12 81 ALA A O 1
ATOM 613 N N . PRO A 1 82 ? 12.377 2.923 -25.737 1.00 88.62 82 PRO A N 1
ATOM 614 C CA . PRO A 1 82 ? 12.702 1.508 -25.800 1.00 88.62 82 PRO A CA 1
ATOM 615 C C . PRO A 1 82 ? 11.877 0.822 -26.893 1.00 88.62 82 PRO A C 1
ATOM 617 O O . PRO A 1 82 ? 10.673 1.047 -27.017 1.00 88.62 82 PRO A O 1
ATOM 620 N N . VAL A 1 83 ? 12.517 -0.062 -27.659 1.00 90.00 83 VAL A N 1
ATOM 621 C CA . VAL A 1 83 ? 11.823 -0.990 -28.559 1.00 90.00 83 VAL A CA 1
ATOM 622 C C . VAL A 1 83 ? 11.633 -2.296 -27.805 1.00 90.00 83 VAL A C 1
ATOM 624 O O . VAL A 1 83 ? 12.606 -2.962 -27.459 1.00 90.00 83 VAL A O 1
ATOM 627 N N . VAL A 1 84 ? 10.380 -2.648 -27.524 1.00 93.44 84 VAL A N 1
ATOM 628 C CA . VAL A 1 84 ? 10.037 -3.814 -26.706 1.00 93.44 84 VAL A CA 1
ATOM 629 C C . VAL A 1 84 ? 9.161 -4.762 -27.515 1.00 93.44 84 VAL A C 1
ATOM 631 O O . VAL A 1 84 ? 8.117 -4.365 -28.030 1.00 93.44 84 VAL A O 1
ATOM 634 N N . ALA A 1 85 ? 9.587 -6.019 -27.631 1.00 94.88 85 ALA A N 1
ATOM 635 C CA . ALA A 1 85 ? 8.753 -7.072 -28.193 1.00 94.88 85 ALA A CA 1
ATOM 636 C C . ALA A 1 85 ? 7.694 -7.488 -27.168 1.00 94.88 85 ALA A C 1
ATOM 638 O O . ALA A 1 85 ? 8.001 -7.669 -25.990 1.00 94.88 85 ALA A O 1
ATOM 639 N N . THR A 1 86 ? 6.450 -7.659 -27.611 1.00 96.75 86 THR A N 1
ATOM 640 C CA . THR A 1 86 ? 5.375 -8.134 -26.736 1.00 96.75 86 THR A CA 1
ATOM 641 C C . THR A 1 86 ? 5.659 -9.552 -26.251 1.00 96.75 86 THR A C 1
ATOM 643 O O . THR A 1 86 ? 6.152 -10.381 -27.015 1.00 96.75 86 THR A O 1
ATOM 646 N N . ALA A 1 87 ? 5.265 -9.854 -25.020 1.00 97.12 87 ALA A N 1
ATOM 647 C CA . ALA A 1 87 ? 5.362 -11.181 -24.433 1.00 97.12 87 ALA A CA 1
ATOM 648 C C . ALA A 1 87 ? 4.005 -11.647 -23.888 1.00 97.12 87 ALA A C 1
ATOM 650 O O . ALA A 1 87 ? 3.078 -10.857 -23.705 1.00 97.12 87 ALA A O 1
ATOM 651 N N . THR A 1 88 ? 3.885 -12.945 -23.617 1.00 97.75 88 THR A N 1
ATOM 652 C CA . THR A 1 88 ? 2.713 -13.502 -22.938 1.00 97.75 88 THR A CA 1
ATOM 653 C C . THR A 1 88 ? 2.960 -13.547 -21.436 1.00 97.75 88 THR A C 1
ATOM 655 O O . THR A 1 88 ? 3.883 -14.214 -20.971 1.00 97.75 88 THR A O 1
ATOM 658 N N . PHE A 1 89 ? 2.097 -12.873 -20.680 1.00 97.44 89 PHE A N 1
ATOM 659 C CA . PHE A 1 89 ? 2.023 -12.987 -19.228 1.00 97.44 89 PHE A CA 1
ATOM 660 C C . PHE A 1 89 ? 0.803 -13.831 -18.845 1.00 97.44 89 PHE A C 1
ATOM 662 O O . PHE A 1 89 ? -0.317 -13.518 -19.246 1.00 97.44 89 PHE A O 1
ATOM 669 N N . THR A 1 90 ? 0.999 -14.887 -18.059 1.00 97.12 90 THR A N 1
ATOM 670 C CA . THR A 1 90 ? -0.090 -15.731 -17.547 1.00 97.12 90 THR A CA 1
ATOM 671 C C . THR A 1 90 ? -0.390 -15.345 -16.097 1.00 97.12 90 THR A C 1
ATOM 673 O O . THR A 1 90 ? 0.467 -15.542 -15.235 1.00 97.12 90 THR A O 1
ATOM 676 N N . PRO A 1 91 ? -1.571 -14.776 -15.788 1.00 96.56 91 PRO A N 1
ATOM 677 C CA . PRO A 1 91 ? -1.873 -14.313 -14.440 1.00 96.56 91 PRO A CA 1
ATOM 678 C C . PRO A 1 91 ? -2.273 -15.472 -13.519 1.00 96.56 91 PRO A C 1
ATOM 680 O O . PRO A 1 91 ? -3.206 -16.224 -13.812 1.00 96.56 91 PRO A O 1
ATOM 683 N N . HIS A 1 92 ? -1.640 -15.547 -12.351 1.00 95.44 92 HIS A N 1
ATOM 684 C CA . HIS A 1 92 ? -1.967 -16.482 -11.277 1.00 95.44 92 HIS A CA 1
ATOM 685 C C . HIS A 1 92 ? -2.322 -15.705 -10.012 1.00 95.44 92 HIS A C 1
ATOM 687 O O . HIS A 1 92 ? -1.466 -15.088 -9.395 1.00 95.44 92 HIS A O 1
ATOM 693 N N . VAL A 1 93 ? -3.597 -15.712 -9.620 1.00 94.50 93 VAL A N 1
ATOM 694 C CA . VAL A 1 93 ? -4.029 -14.953 -8.439 1.00 94.50 93 VAL A CA 1
ATOM 695 C C . VAL A 1 93 ? -3.387 -15.530 -7.182 1.00 94.50 93 VAL A C 1
ATOM 697 O O . VAL A 1 93 ? -3.618 -16.693 -6.859 1.00 94.50 93 VAL A O 1
ATOM 700 N N . THR A 1 94 ? -2.651 -14.697 -6.450 1.00 94.56 94 THR A N 1
ATOM 701 C CA . THR A 1 94 ? -2.060 -15.050 -5.160 1.00 94.56 94 THR A CA 1
ATOM 702 C C . THR A 1 94 ? -3.093 -14.845 -4.044 1.00 94.56 94 THR A C 1
ATOM 704 O O . THR A 1 94 ? -3.465 -13.699 -3.749 1.00 94.56 94 THR A O 1
ATOM 707 N N . PRO A 1 95 ? -3.591 -15.918 -3.395 1.00 92.25 95 PRO A N 1
ATOM 708 C CA . PRO A 1 95 ? -4.537 -15.786 -2.291 1.00 92.25 95 PRO A CA 1
ATOM 709 C C . PRO A 1 95 ? -3.927 -14.996 -1.128 1.00 92.25 95 PRO A C 1
ATOM 711 O O . PRO A 1 95 ? -2.723 -15.040 -0.889 1.00 92.25 95 PRO A O 1
ATOM 714 N N . GLY A 1 96 ? -4.759 -14.260 -0.391 1.00 92.75 96 GLY A N 1
ATOM 715 C CA . GLY A 1 96 ? -4.296 -13.503 0.777 1.00 92.75 96 GLY A CA 1
ATOM 716 C C . GLY A 1 96 ? -3.577 -12.185 0.463 1.00 92.75 96 GLY A C 1
ATOM 717 O O . GLY A 1 96 ? -2.988 -11.603 1.362 1.00 92.75 96 GLY A O 1
ATOM 718 N N . TYR A 1 97 ? -3.642 -11.680 -0.773 1.00 95.56 97 TYR A N 1
ATOM 719 C CA . TYR A 1 97 ? -3.163 -10.329 -1.118 1.00 95.56 97 TYR A CA 1
ATOM 720 C C . TYR A 1 97 ? -4.286 -9.292 -1.150 1.00 95.56 97 TYR A C 1
ATOM 722 O O . TYR A 1 97 ? -4.084 -8.144 -0.764 1.00 95.56 97 TYR A O 1
ATOM 730 N N . LEU A 1 98 ? -5.473 -9.698 -1.604 1.00 96.75 98 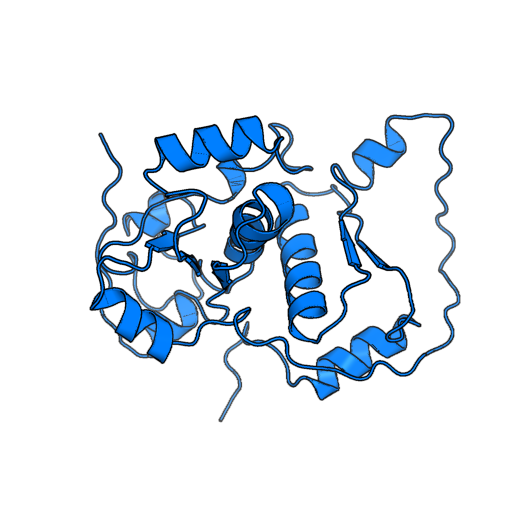LEU A N 1
ATOM 731 C CA . LEU A 1 98 ? -6.661 -8.853 -1.715 1.00 96.75 98 LEU A CA 1
ATOM 732 C C . LEU A 1 98 ? -7.610 -9.134 -0.549 1.00 96.75 98 LEU A C 1
ATOM 734 O O . LEU A 1 98 ? -7.905 -10.296 -0.268 1.00 96.75 98 LEU A O 1
ATOM 738 N N . ALA A 1 99 ? -8.103 -8.088 0.107 1.00 97.25 99 ALA A N 1
ATOM 739 C CA . ALA A 1 99 ? -9.265 -8.122 0.991 1.00 97.25 99 ALA A CA 1
ATOM 740 C C . ALA A 1 99 ? -10.499 -7.578 0.256 1.00 97.25 99 ALA A C 1
ATOM 742 O O . ALA A 1 99 ? -10.398 -6.644 -0.538 1.00 97.25 99 ALA A O 1
ATOM 743 N N . THR A 1 100 ? -11.658 -8.172 0.516 1.00 95.88 100 THR A N 1
ATOM 744 C CA . THR A 1 100 ? -12.969 -7.754 -0.001 1.00 95.88 100 THR A CA 1
ATOM 745 C C . THR A 1 100 ? -13.752 -6.985 1.063 1.00 95.88 100 THR A C 1
ATOM 747 O O . THR A 1 100 ? -13.426 -7.063 2.248 1.00 95.88 100 THR A O 1
ATOM 750 N N . THR A 1 101 ? -14.850 -6.321 0.688 1.00 96.44 101 THR A N 1
ATOM 751 C CA . THR A 1 101 ? -15.749 -5.686 1.668 1.00 96.44 101 THR A CA 1
ATOM 752 C C . THR A 1 101 ? -16.274 -6.690 2.703 1.00 96.44 101 THR A C 1
ATOM 754 O O . THR A 1 101 ? -16.445 -6.355 3.873 1.00 96.44 101 THR A O 1
ATOM 757 N N . LYS A 1 102 ? -16.476 -7.958 2.308 1.00 96.19 102 LYS A N 1
ATOM 758 C CA . LYS A 1 102 ? -16.854 -9.042 3.229 1.00 96.19 102 LYS A CA 1
ATOM 759 C C . LYS A 1 102 ? -15.753 -9.328 4.253 1.00 96.19 102 LYS A C 1
ATOM 761 O O . LYS A 1 102 ? -16.066 -9.495 5.427 1.00 96.19 102 LYS A O 1
ATOM 766 N N . ASP A 1 103 ? -14.493 -9.369 3.822 1.00 97.12 103 ASP A N 1
ATOM 767 C CA . ASP A 1 103 ? -13.355 -9.567 4.728 1.00 97.12 103 ASP A CA 1
ATOM 768 C C . ASP A 1 103 ? -13.230 -8.415 5.729 1.00 97.12 103 ASP A C 1
ATOM 770 O O . ASP A 1 103 ? -12.998 -8.655 6.909 1.00 97.12 103 ASP A O 1
ATOM 774 N N . VAL A 1 104 ? -13.440 -7.174 5.278 1.00 97.88 104 VAL A N 1
ATOM 775 C CA . VAL A 1 104 ? -13.428 -5.991 6.152 1.00 97.88 104 VAL A CA 1
ATOM 776 C C . VAL A 1 104 ? -14.564 -6.053 7.172 1.00 97.88 104 VAL A C 1
ATOM 778 O O . VAL A 1 104 ? -14.323 -5.859 8.357 1.00 97.88 104 VAL A O 1
ATOM 781 N N . ARG A 1 105 ? -15.789 -6.399 6.752 1.00 96.81 105 ARG A N 1
ATOM 782 C CA . ARG A 1 105 ? -16.916 -6.602 7.680 1.00 96.81 105 ARG A CA 1
ATOM 783 C C . ARG A 1 105 ? -16.620 -7.680 8.725 1.00 96.81 105 ARG A C 1
ATOM 785 O O . ARG A 1 105 ? -16.963 -7.500 9.886 1.00 96.81 105 ARG A O 1
ATOM 792 N N . ALA A 1 106 ? -15.970 -8.774 8.329 1.00 95.88 106 ALA A N 1
ATOM 793 C CA . ALA A 1 106 ? -15.550 -9.814 9.264 1.00 95.88 106 ALA A CA 1
ATOM 794 C C . ALA A 1 106 ? -14.461 -9.319 10.232 1.00 95.88 106 ALA A C 1
ATOM 796 O O . ALA A 1 106 ? -14.505 -9.648 11.414 1.00 95.88 106 ALA A O 1
ATOM 797 N N . ALA A 1 107 ? -13.521 -8.498 9.754 1.00 96.44 107 ALA A N 1
ATOM 798 C CA . ALA A 1 107 ? -12.493 -7.883 10.589 1.00 96.44 107 ALA A CA 1
ATOM 799 C C . ALA A 1 107 ? -13.082 -6.910 11.622 1.00 96.44 107 ALA A C 1
ATOM 801 O O . ALA A 1 107 ? -12.622 -6.898 12.751 1.00 96.44 107 ALA A O 1
ATOM 802 N N . LEU A 1 108 ? -14.148 -6.170 11.301 1.00 95.19 108 LEU A N 1
ATOM 803 C CA . LEU A 1 108 ? -14.830 -5.302 12.277 1.00 95.19 108 LEU A CA 1
ATOM 804 C C . LEU A 1 108 ? -15.439 -6.067 13.463 1.00 95.19 108 LEU A C 1
ATOM 806 O O . LEU A 1 108 ? -15.643 -5.488 14.526 1.00 95.19 108 LEU A O 1
ATOM 810 N N . ALA A 1 109 ? -15.744 -7.352 1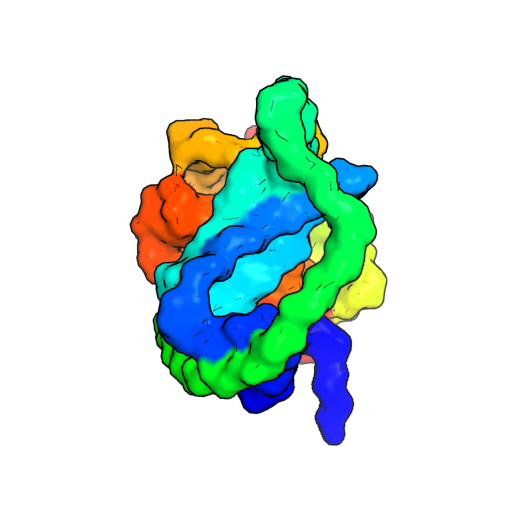3.280 1.00 90.69 109 ALA A N 1
ATOM 811 C CA . ALA A 1 109 ? -16.270 -8.223 14.327 1.00 90.69 109 ALA A CA 1
ATOM 812 C C . ALA A 1 109 ? -15.167 -8.972 15.104 1.00 90.69 109 ALA A C 1
ATOM 814 O O . ALA A 1 109 ? -15.485 -9.764 15.988 1.00 90.69 109 ALA A O 1
ATOM 815 N N . SER A 1 110 ? -13.889 -8.759 14.770 1.00 86.44 110 SER A N 1
ATOM 816 C CA . SER A 1 110 ? -12.745 -9.471 15.340 1.00 86.44 110 SER A CA 1
ATOM 817 C C . SER A 1 110 ? -11.684 -8.496 15.841 1.00 86.44 110 SER A C 1
ATOM 819 O O . SER A 1 110 ? -11.228 -7.628 15.107 1.00 86.44 110 SER A O 1
ATOM 821 N N . SER A 1 111 ? -11.214 -8.681 17.073 1.00 83.25 111 SER A N 1
ATOM 822 C CA . SER A 1 111 ? -10.070 -7.927 17.603 1.00 83.25 111 SER A CA 1
ATOM 823 C C . SER A 1 111 ? -8.722 -8.359 17.013 1.00 83.25 111 SER A C 1
ATOM 825 O O . SER A 1 111 ? -7.719 -7.690 17.239 1.00 83.25 111 SER A O 1
ATOM 827 N N . ASP A 1 112 ? -8.680 -9.466 16.265 1.00 91.62 112 ASP A N 1
ATOM 828 C CA . ASP A 1 112 ? -7.431 -10.101 15.823 1.00 91.62 112 ASP A CA 1
ATOM 829 C C . ASP A 1 112 ? -6.907 -9.562 14.484 1.00 91.62 112 ASP A C 1
ATOM 831 O O . ASP A 1 112 ? -5.832 -9.965 14.031 1.00 91.62 112 ASP A O 1
ATOM 835 N N . ILE A 1 113 ? -7.684 -8.716 13.800 1.00 97.06 113 ILE A N 1
ATOM 836 C CA . ILE A 1 113 ? -7.326 -8.150 12.497 1.00 97.06 113 ILE A CA 1
ATOM 837 C C . ILE A 1 113 ? -7.272 -6.635 12.613 1.00 97.06 113 ILE A C 1
ATOM 839 O O . ILE A 1 113 ? -8.270 -5.970 12.871 1.00 97.06 113 ILE A O 1
ATOM 843 N N . GLN A 1 114 ? -6.098 -6.089 12.335 1.00 97.56 114 GLN A N 1
ATOM 844 C CA . GLN A 1 114 ? -5.862 -4.656 12.366 1.00 97.56 114 GLN A CA 1
ATOM 845 C C . GLN A 1 114 ? -6.324 -4.025 11.051 1.00 97.56 114 GLN A C 1
ATOM 847 O O . GLN A 1 114 ? -5.880 -4.422 9.971 1.00 97.56 114 GLN A O 1
ATOM 852 N N . LEU A 1 115 ? -7.196 -3.024 11.127 1.00 98.25 115 LEU A N 1
ATOM 853 C CA . LEU A 1 115 ? -7.562 -2.189 9.984 1.00 98.25 115 LEU A CA 1
ATOM 854 C C . LEU A 1 115 ? -6.640 -0.968 9.974 1.00 98.25 115 LEU A C 1
ATOM 856 O O . LEU A 1 115 ? -6.651 -0.194 10.922 1.00 98.25 115 LEU A O 1
ATOM 860 N N . VAL A 1 116 ? -5.837 -0.797 8.926 1.00 98.50 116 VAL A N 1
ATOM 861 C CA . VAL A 1 116 ? -4.810 0.256 8.848 1.00 98.50 116 VAL A CA 1
ATOM 862 C C . VAL A 1 116 ? -5.185 1.265 7.766 1.00 98.50 116 VAL A C 1
ATOM 864 O O . VAL A 1 116 ? -5.245 0.922 6.581 1.00 98.50 116 VAL A O 1
ATOM 867 N N . ASP A 1 117 ? -5.455 2.502 8.178 1.00 98.62 117 ASP A N 1
ATOM 868 C CA . ASP A 1 117 ? -5.883 3.596 7.308 1.00 98.62 117 ASP A CA 1
ATOM 869 C C . ASP A 1 117 ? -4.686 4.447 6.863 1.00 98.62 117 ASP A C 1
ATOM 871 O O . ASP A 1 117 ? -4.099 5.184 7.657 1.00 98.62 117 ASP A O 1
ATOM 875 N N . ALA A 1 118 ? -4.359 4.369 5.572 1.00 97.94 118 ALA A N 1
ATOM 876 C CA . ALA A 1 118 ? -3.197 5.034 4.982 1.00 97.94 118 ALA A CA 1
ATOM 877 C C . ALA A 1 118 ? -3.435 6.516 4.628 1.00 97.94 118 ALA A C 1
ATOM 879 O O . ALA A 1 118 ? -2.565 7.179 4.044 1.00 97.94 118 ALA A O 1
ATOM 880 N N . ARG A 1 119 ? -4.645 7.039 4.869 1.00 97.62 119 ARG A N 1
ATOM 881 C CA . ARG A 1 119 ? -5.040 8.399 4.470 1.00 97.62 119 ARG A CA 1
ATOM 882 C C . ARG A 1 119 ? -4.420 9.465 5.378 1.00 97.62 119 ARG A C 1
ATOM 884 O O . ARG A 1 119 ? -4.005 9.180 6.498 1.00 97.62 119 ARG A O 1
ATOM 891 N N . PRO A 1 120 ? -4.378 10.734 4.927 1.00 96.44 120 PRO A N 1
ATOM 892 C CA . PRO A 1 120 ? -4.055 11.849 5.809 1.00 96.44 120 PRO A CA 1
ATOM 893 C C . PRO A 1 120 ? -4.977 11.891 7.034 1.00 96.44 120 PRO A C 1
ATOM 895 O O . PRO A 1 120 ? -6.178 11.648 6.908 1.00 96.44 120 PRO A O 1
ATOM 898 N N . VAL A 1 121 ? -4.433 12.300 8.184 1.00 97.19 121 VAL A N 1
ATOM 899 C CA . VAL A 1 121 ? -5.144 12.340 9.479 1.00 97.19 121 VAL A CA 1
ATOM 900 C C . VAL A 1 121 ? -6.493 13.056 9.388 1.00 97.19 121 VAL A C 1
ATOM 902 O O . VAL A 1 121 ? -7.497 12.521 9.839 1.00 97.19 121 VAL A O 1
ATOM 905 N N . ALA A 1 122 ? -6.557 14.199 8.700 1.00 97.25 122 ALA A N 1
ATOM 906 C CA . ALA A 1 122 ? -7.807 14.943 8.544 1.00 97.25 122 ALA A CA 1
ATOM 907 C C . ALA A 1 122 ? -8.923 14.144 7.838 1.00 97.25 122 ALA A C 1
ATOM 909 O O . ALA A 1 122 ? -10.096 14.403 8.082 1.00 97.25 122 ALA A O 1
ATOM 910 N N . GLN A 1 123 ? -8.587 13.189 6.962 1.00 97.94 123 GLN A N 1
ATOM 911 C CA . GLN A 1 123 ? -9.586 12.299 6.357 1.00 97.94 123 GLN A CA 1
ATOM 912 C C . GLN A 1 123 ? -9.996 11.169 7.302 1.00 97.94 123 GLN A C 1
ATOM 914 O O . GLN A 1 123 ? -11.179 10.853 7.399 1.00 97.94 123 GLN A O 1
ATOM 919 N N . TYR A 1 124 ? -9.026 10.592 8.016 1.00 98.31 124 TYR A N 1
ATOM 920 C CA . TYR A 1 124 ? -9.266 9.581 9.047 1.00 98.31 124 TYR A CA 1
ATOM 921 C C . TYR A 1 124 ? -10.206 10.107 10.148 1.00 98.31 124 TYR A C 1
ATOM 923 O O . TYR A 1 124 ? -11.188 9.452 10.490 1.00 98.31 124 TYR A O 1
ATOM 931 N N . GLU A 1 125 ? -9.980 11.331 10.629 1.00 97.75 125 GLU A N 1
ATOM 932 C CA . GLU A 1 125 ? -10.807 12.005 11.646 1.00 97.75 125 GLU A CA 1
ATOM 933 C C . GLU A 1 125 ? -12.160 12.502 11.103 1.00 97.75 125 GLU A C 1
ATOM 935 O O . GLU A 1 125 ? -12.996 12.980 11.861 1.00 97.75 125 GLU A O 1
ATOM 940 N N . GLY A 1 126 ? -12.400 12.403 9.791 1.00 97.31 126 GLY A N 1
ATOM 941 C CA . GLY A 1 126 ? -13.631 12.882 9.154 1.00 97.31 126 GLY A CA 1
ATOM 942 C C . GLY A 1 126 ? -13.734 14.404 9.004 1.00 97.31 126 GLY A C 1
ATOM 943 O O . GLY A 1 126 ? -14.784 14.905 8.616 1.00 97.31 126 GLY A O 1
ATOM 944 N N . LEU A 1 127 ? -12.649 15.146 9.250 1.00 97.31 127 LEU A N 1
ATOM 945 C CA . LEU A 1 127 ? -12.571 16.602 9.059 1.00 97.31 127 LEU A CA 1
ATOM 946 C C . LEU A 1 127 ? -12.468 17.002 7.579 1.00 97.31 127 LEU A C 1
ATOM 948 O O . LEU A 1 127 ? -12.773 18.132 7.201 1.00 97.31 127 LEU A O 1
ATOM 952 N N . LYS A 1 128 ? -11.996 16.083 6.735 1.00 97.00 128 LYS A N 1
ATOM 953 C CA . LYS A 1 128 ? -11.946 16.208 5.277 1.00 97.00 128 LYS A CA 1
ATOM 954 C C . LYS A 1 128 ? -12.448 14.922 4.632 1.00 97.00 128 LYS A C 1
ATOM 956 O O . LYS A 1 128 ? -12.311 13.840 5.190 1.00 97.00 128 LYS A O 1
ATOM 961 N N . MET A 1 129 ? -12.962 15.033 3.416 1.00 95.94 129 MET A N 1
ATOM 962 C CA . MET A 1 129 ? -13.383 13.891 2.607 1.00 95.94 129 MET A CA 1
ATOM 963 C C . MET A 1 129 ? -12.718 13.981 1.237 1.00 95.94 129 MET A C 1
ATOM 965 O O . MET A 1 129 ? -12.597 15.072 0.676 1.00 95.94 129 MET A O 1
ATOM 969 N N . ALA A 1 130 ? -12.257 12.850 0.704 1.00 95.00 130 ALA A N 1
ATOM 970 C CA . ALA A 1 130 ? -11.807 12.806 -0.680 1.00 95.00 130 ALA A CA 1
ATOM 971 C C . ALA A 1 130 ? -13.035 12.851 -1.611 1.00 95.00 130 ALA A C 1
ATOM 973 O O . ALA A 1 130 ? -14.018 12.181 -1.311 1.00 95.00 130 ALA A O 1
ATOM 974 N N . PRO A 1 131 ? -12.991 13.547 -2.764 1.00 95.31 131 PRO A N 1
ATOM 975 C CA . PRO A 1 131 ? -14.142 13.642 -3.675 1.00 95.31 131 PRO A CA 1
ATOM 976 C C . PRO A 1 131 ? -14.691 12.304 -4.198 1.00 95.31 131 PRO A C 1
ATOM 978 O O . PRO A 1 131 ? -15.795 12.256 -4.725 1.00 95.31 131 PRO A O 1
ATOM 981 N N . VAL A 1 132 ? -13.903 11.230 -4.102 1.00 94.69 132 VAL A N 1
ATOM 982 C CA . VAL A 1 132 ? -14.298 9.878 -4.517 1.00 94.69 132 VAL A CA 1
ATOM 983 C C . VAL A 1 132 ? -15.133 9.142 -3.460 1.00 94.69 132 VAL A C 1
ATOM 985 O O . VAL A 1 132 ? -15.893 8.237 -3.804 1.00 94.69 132 VAL A O 1
ATOM 988 N N . ASP A 1 133 ? -15.006 9.525 -2.190 1.00 95.81 133 ASP A N 1
ATOM 989 C CA . ASP A 1 133 ? -15.736 8.910 -1.085 1.00 95.81 133 ASP A CA 1
ATOM 990 C C . ASP A 1 133 ? -17.141 9.535 -0.976 1.00 95.81 133 ASP A C 1
ATOM 992 O O . ASP A 1 133 ? -17.334 10.710 -1.286 1.00 95.81 133 ASP A O 1
ATOM 996 N N . ALA A 1 134 ? -18.125 8.757 -0.519 1.00 97.06 134 ALA A N 1
ATOM 997 C CA . ALA A 1 134 ? -19.505 9.219 -0.324 1.00 97.06 134 ALA A CA 1
ATOM 998 C C . ALA A 1 134 ? -19.813 9.656 1.123 1.00 97.06 134 ALA A C 1
ATOM 1000 O O . ALA A 1 134 ? -20.875 10.219 1.381 1.00 97.06 134 ALA A O 1
ATOM 1001 N N . ALA A 1 135 ? -18.905 9.399 2.071 1.00 97.62 135 ALA A N 1
ATOM 1002 C CA . ALA A 1 135 ? -19.037 9.806 3.468 1.00 97.62 135 ALA A CA 1
ATOM 1003 C C . ALA A 1 135 ? -17.665 10.083 4.106 1.00 97.62 135 ALA A C 1
ATOM 1005 O O . ALA A 1 135 ? -16.671 9.429 3.781 1.00 97.62 135 ALA A O 1
ATOM 1006 N N . ALA A 1 136 ? -17.617 11.048 5.030 1.00 97.75 136 ALA A N 1
ATOM 1007 C CA . ALA A 1 136 ? -16.413 11.408 5.776 1.00 97.75 136 ALA A CA 1
ATOM 1008 C C . ALA A 1 136 ? -16.224 10.517 7.015 1.00 97.75 136 ALA A C 1
ATOM 1010 O O . ALA A 1 136 ? -17.195 10.097 7.639 1.00 97.75 136 ALA A O 1
ATOM 1011 N N . GLY A 1 137 ? -14.969 10.270 7.395 1.00 97.94 137 GLY A N 1
ATOM 1012 C CA . GLY A 1 137 ? -14.597 9.393 8.508 1.00 97.94 137 GLY A CA 1
ATOM 1013 C C . GLY A 1 137 ? -13.841 8.156 8.033 1.00 97.94 137 GLY A C 1
ATOM 1014 O O . GLY A 1 137 ? -13.328 8.111 6.910 1.00 97.94 137 GLY A O 1
ATOM 1015 N N . THR A 1 138 ? -13.749 7.150 8.894 1.00 98.56 138 THR A N 1
ATOM 1016 C CA . THR A 1 138 ? -13.001 5.901 8.699 1.00 98.56 138 THR A CA 1
ATOM 1017 C C . THR A 1 138 ? -13.798 4.680 9.172 1.00 98.56 138 THR A C 1
ATOM 1019 O O . THR A 1 138 ? -14.943 4.795 9.615 1.00 98.56 138 THR A O 1
ATOM 1022 N N . LEU A 1 139 ? -13.205 3.495 9.046 1.00 98.12 139 LEU A N 1
ATOM 1023 C CA . LEU A 1 139 ? -13.756 2.242 9.549 1.00 98.12 139 LEU A CA 1
ATOM 1024 C C . LEU A 1 139 ? -13.650 2.192 11.081 1.00 98.12 139 LEU A C 1
ATOM 1026 O O . LEU A 1 139 ? -12.646 2.608 11.659 1.00 98.12 139 LEU A O 1
ATOM 1030 N N . GLN A 1 140 ? -14.669 1.650 11.748 1.00 96.25 140 GLN A N 1
ATOM 1031 C CA . GLN A 1 140 ? -14.667 1.507 13.206 1.00 96.25 140 GLN A CA 1
ATOM 1032 C C . GLN A 1 140 ? -13.443 0.708 13.683 1.00 96.25 140 GLN A C 1
ATOM 1034 O O . GLN A 1 140 ? -13.198 -0.399 13.217 1.00 96.25 140 GLN A O 1
ATOM 1039 N N . GLY A 1 141 ? -12.686 1.272 14.628 1.00 94.81 141 GLY A N 1
ATOM 1040 C CA . GLY A 1 141 ? -11.488 0.633 15.182 1.00 94.81 141 GLY A CA 1
ATOM 1041 C C . GLY A 1 141 ? -10.262 0.637 14.262 1.00 94.81 141 GLY A C 1
ATOM 1042 O O . GLY A 1 141 ? -9.264 0.011 14.607 1.00 94.81 141 GLY A O 1
ATOM 1043 N N . ALA A 1 142 ? -10.307 1.326 13.115 1.00 97.50 142 ALA A N 1
ATOM 1044 C CA . ALA A 1 142 ? -9.126 1.488 12.277 1.00 97.50 142 ALA A CA 1
ATOM 1045 C C . ALA A 1 142 ? -8.037 2.310 12.975 1.00 97.50 142 ALA A C 1
ATOM 1047 O O . ALA A 1 142 ? -8.318 3.248 13.719 1.00 97.50 142 ALA A O 1
ATOM 1048 N N . ILE A 1 143 ? -6.788 1.966 12.684 1.00 97.69 143 ILE A N 1
ATOM 1049 C CA . ILE A 1 143 ? -5.588 2.634 13.169 1.00 97.69 143 ILE A CA 1
ATOM 1050 C C . ILE A 1 143 ? -5.098 3.585 12.077 1.00 97.69 143 ILE A C 1
ATOM 1052 O O . ILE A 1 143 ? -4.938 3.185 10.922 1.00 97.69 143 ILE A O 1
ATOM 1056 N N . SER A 1 144 ? -4.850 4.842 12.443 1.00 98.12 144 SER A N 1
ATOM 1057 C CA . SER A 1 144 ? -4.285 5.839 11.531 1.00 98.12 144 SER A CA 1
ATOM 1058 C C . SER A 1 144 ? -2.790 5.603 11.339 1.00 98.12 144 SER A C 1
ATOM 1060 O O . SER A 1 144 ? -2.016 5.700 12.292 1.00 98.12 144 SER A O 1
ATOM 1062 N N . LEU A 1 145 ? -2.380 5.332 10.102 1.00 97.69 145 LEU A N 1
ATOM 1063 C CA . LEU A 1 145 ? -0.979 5.244 9.701 1.00 97.69 145 LEU A CA 1
ATOM 1064 C C . LEU A 1 145 ? -0.817 5.971 8.362 1.00 97.69 145 LEU A C 1
ATOM 1066 O O . LEU A 1 145 ? -0.785 5.333 7.319 1.00 97.69 145 LEU A O 1
ATOM 1070 N N . PRO A 1 146 ? -0.739 7.313 8.334 1.00 96.50 146 PRO A N 1
ATOM 1071 C CA . PRO A 1 146 ? -0.642 8.031 7.070 1.00 96.50 146 PRO A CA 1
ATOM 1072 C C . PRO A 1 146 ? 0.573 7.557 6.265 1.00 96.50 146 PRO A C 1
ATOM 1074 O O . PRO A 1 146 ? 1.689 7.562 6.786 1.00 96.50 146 PRO A O 1
ATOM 1077 N N . PHE A 1 147 ? 0.381 7.214 4.987 1.00 94.75 147 PHE A N 1
ATOM 1078 C CA . PHE A 1 147 ? 1.416 6.585 4.147 1.00 94.75 147 PHE A CA 1
ATOM 1079 C C . PHE A 1 147 ? 2.769 7.321 4.153 1.00 94.75 147 PHE A C 1
ATOM 1081 O O . PHE A 1 147 ? 3.836 6.712 4.083 1.00 94.75 147 PHE A O 1
ATOM 1088 N N . SER A 1 148 ? 2.731 8.653 4.262 1.00 93.56 148 SER A N 1
ATOM 1089 C CA . SER A 1 148 ? 3.907 9.522 4.283 1.00 93.56 148 SER A CA 1
ATOM 1090 C C . SER A 1 148 ? 4.819 9.278 5.482 1.00 93.56 148 SER A C 1
ATOM 1092 O O . SER A 1 148 ? 5.999 9.598 5.415 1.00 93.56 148 SER A O 1
ATOM 1094 N N . THR A 1 149 ? 4.297 8.717 6.575 1.00 95.25 149 THR A N 1
ATOM 1095 C CA . THR A 1 149 ? 5.088 8.376 7.766 1.00 95.25 149 THR A CA 1
ATOM 1096 C C . THR A 1 149 ? 6.088 7.255 7.497 1.00 95.25 149 THR A C 1
ATOM 1098 O O . THR A 1 149 ? 7.098 7.178 8.187 1.00 95.25 149 THR A O 1
ATOM 1101 N N . LEU A 1 150 ? 5.853 6.427 6.475 1.00 95.94 150 LEU A N 1
ATOM 1102 C CA . LEU A 1 150 ? 6.701 5.287 6.116 1.00 95.94 150 LEU A CA 1
ATOM 1103 C C . LEU A 1 150 ? 7.742 5.634 5.043 1.00 95.94 150 LEU A C 1
ATOM 1105 O O . LEU A 1 150 ? 8.646 4.845 4.774 1.00 95.94 150 LEU A O 1
ATOM 1109 N N . LEU A 1 151 ? 7.630 6.815 4.440 1.00 93.19 151 LEU A N 1
ATOM 1110 C CA . LEU A 1 151 ? 8.546 7.288 3.411 1.00 93.19 151 LEU A CA 1
ATOM 1111 C C . LEU A 1 151 ? 9.731 8.043 4.022 1.00 93.19 151 LEU A C 1
ATOM 1113 O O . LEU A 1 151 ? 9.652 8.585 5.128 1.00 93.19 151 LEU A O 1
ATOM 1117 N N . THR A 1 152 ? 10.837 8.093 3.285 1.00 91.00 152 THR A N 1
ATOM 1118 C CA . THR A 1 152 ? 11.978 8.967 3.582 1.00 91.00 152 THR A CA 1
ATOM 1119 C C . THR A 1 152 ? 11.546 10.444 3.592 1.00 91.00 152 THR A C 1
ATOM 1121 O O . THR A 1 152 ? 10.510 10.781 3.015 1.00 91.00 152 THR A O 1
ATOM 1124 N N . PRO A 1 153 ? 12.297 11.362 4.236 1.00 87.06 153 PRO A N 1
ATOM 1125 C CA . PRO A 1 153 ? 11.892 12.771 4.360 1.00 87.06 153 PRO A CA 1
ATOM 1126 C C . PRO A 1 153 ? 11.652 13.504 3.030 1.00 87.06 153 PRO A C 1
ATOM 1128 O O . PRO A 1 153 ? 10.822 14.414 2.955 1.00 87.06 153 PRO A O 1
ATOM 1131 N N . ASP A 1 154 ? 12.361 13.109 1.973 1.00 81.75 154 ASP A N 1
ATOM 1132 C CA . ASP A 1 154 ? 12.145 13.599 0.607 1.00 81.75 154 ASP A CA 1
ATOM 1133 C C . ASP A 1 154 ? 10.858 13.041 -0.037 1.00 81.75 154 ASP A C 1
ATOM 1135 O O . ASP A 1 154 ? 10.304 13.660 -0.947 1.00 81.75 154 ASP A O 1
ATOM 1139 N N . GLY A 1 155 ? 10.308 11.949 0.500 1.00 82.50 155 GLY A N 1
ATOM 1140 C CA . GLY A 1 155 ? 9.106 11.269 0.025 1.00 82.50 155 GLY A CA 1
ATOM 1141 C C . GLY A 1 155 ? 9.349 10.356 -1.177 1.00 82.50 155 GLY A C 1
ATOM 1142 O O . GLY A 1 155 ? 8.382 9.968 -1.840 1.00 82.50 155 GLY A O 1
ATOM 1143 N N . GLU A 1 156 ? 10.610 10.055 -1.485 1.00 79.94 156 GLU A N 1
ATOM 1144 C CA . GLU A 1 156 ? 11.012 9.372 -2.720 1.00 79.94 156 GLU A CA 1
ATOM 1145 C C . GLU A 1 156 ? 11.348 7.892 -2.517 1.00 79.94 156 GLU A C 1
ATOM 1147 O O . GLU A 1 156 ? 11.276 7.091 -3.452 1.00 79.94 156 GLU A O 1
ATOM 1152 N N . GLY A 1 157 ? 11.670 7.509 -1.286 1.00 88.25 157 GLY A N 1
ATOM 1153 C CA . GLY A 1 157 ? 11.968 6.143 -0.899 1.00 88.25 157 GLY A CA 1
ATOM 1154 C C . GLY A 1 157 ? 11.166 5.688 0.308 1.00 88.25 157 GLY A C 1
ATOM 1155 O O . GLY A 1 157 ? 10.472 6.451 0.977 1.00 88.25 157 GLY A O 1
ATOM 1156 N N . MET A 1 158 ? 11.289 4.402 0.589 1.00 92.69 158 MET A N 1
ATOM 1157 C CA . MET A 1 158 ? 10.802 3.769 1.799 1.00 92.69 158 MET A CA 1
ATOM 1158 C C . MET A 1 158 ? 11.870 3.880 2.893 1.00 92.69 158 MET A C 1
ATOM 1160 O O . MET A 1 158 ? 13.062 3.684 2.622 1.00 92.69 158 MET A O 1
ATOM 1164 N N . LYS A 1 159 ? 11.442 4.171 4.126 1.00 95.62 159 LYS A N 1
ATOM 1165 C CA . LYS A 1 159 ? 12.296 4.124 5.321 1.00 95.62 159 LYS A CA 1
ATOM 1166 C C . LYS A 1 159 ? 12.914 2.734 5.515 1.00 95.62 159 LYS A C 1
ATOM 1168 O O . LYS A 1 159 ? 12.452 1.734 4.959 1.00 95.62 159 LYS A O 1
ATOM 1173 N N . SER A 1 160 ? 13.955 2.645 6.339 1.00 97.00 160 SER A N 1
ATOM 1174 C CA . SER A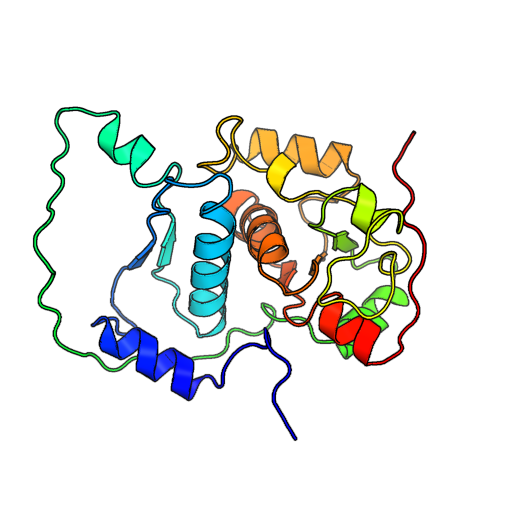 1 160 ? 14.515 1.349 6.725 1.00 97.00 160 SER A CA 1
ATOM 1175 C C . SER A 1 160 ? 13.504 0.518 7.525 1.00 97.00 160 SER A C 1
ATOM 1177 O O . SER A 1 160 ? 12.597 1.046 8.170 1.00 97.00 160 SER A O 1
ATOM 1179 N N . LYS A 1 161 ? 13.696 -0.806 7.558 1.00 97.75 161 LYS A N 1
ATOM 1180 C CA . LYS A 1 161 ? 12.869 -1.715 8.371 1.00 97.75 161 LYS A CA 1
ATOM 1181 C C . LYS A 1 161 ? 12.791 -1.286 9.842 1.00 97.75 161 LYS A C 1
ATOM 1183 O O . LYS A 1 161 ? 11.729 -1.407 10.452 1.00 97.75 161 LYS A O 1
ATOM 1188 N N . ALA A 1 162 ? 13.897 -0.800 10.408 1.00 98.25 162 ALA A N 1
ATOM 1189 C CA . ALA A 1 162 ? 13.954 -0.366 11.802 1.00 98.25 162 ALA A CA 1
ATOM 1190 C C . ALA A 1 162 ? 13.078 0.874 12.041 1.00 98.25 162 ALA A C 1
ATOM 1192 O O . ALA A 1 162 ? 12.270 0.886 12.967 1.00 98.25 162 ALA A O 1
ATOM 1193 N N . GLU A 1 163 ? 13.183 1.873 11.165 1.00 98.19 163 GLU A N 1
ATOM 1194 C CA . GLU A 1 163 ? 12.376 3.093 11.229 1.00 98.19 163 GLU A CA 1
ATOM 1195 C C . GLU A 1 163 ? 10.890 2.803 10.996 1.00 98.19 163 GLU A C 1
ATOM 1197 O O . GLU A 1 163 ? 10.062 3.245 11.784 1.00 98.19 163 GLU A O 1
ATOM 1202 N N . ILE A 1 164 ? 10.540 1.994 9.988 1.00 98.44 164 ILE A N 1
ATOM 1203 C CA . ILE A 1 164 ? 9.150 1.561 9.757 1.00 98.44 164 ILE A CA 1
ATOM 1204 C C . ILE A 1 164 ? 8.596 0.875 11.003 1.00 98.44 164 ILE A C 1
ATOM 1206 O O . ILE A 1 164 ? 7.506 1.201 11.457 1.00 98.44 164 ILE A O 1
ATOM 1210 N N . THR A 1 165 ? 9.354 -0.051 11.595 1.00 98.19 165 THR A N 1
ATOM 1211 C CA . THR A 1 165 ? 8.924 -0.761 12.808 1.00 98.19 165 THR A CA 1
ATOM 1212 C C . THR A 1 165 ? 8.670 0.207 13.969 1.00 98.19 165 THR A C 1
ATOM 1214 O O . THR A 1 165 ? 7.749 -0.015 14.755 1.00 98.19 165 THR A O 1
ATOM 1217 N N . ALA A 1 166 ? 9.455 1.280 14.086 1.00 97.94 166 ALA A N 1
ATOM 1218 C CA . ALA A 1 166 ? 9.243 2.315 15.093 1.00 97.94 166 ALA A CA 1
ATOM 1219 C C . ALA A 1 166 ? 7.958 3.121 14.835 1.00 97.94 166 ALA A C 1
ATOM 1221 O O . ALA A 1 166 ? 7.179 3.321 15.766 1.00 97.94 166 ALA A O 1
ATOM 1222 N N . GLU A 1 167 ? 7.697 3.520 13.586 1.00 97.94 167 GLU A N 1
ATOM 1223 C CA . GLU A 1 167 ? 6.464 4.232 13.210 1.00 97.94 167 GLU A CA 1
ATOM 1224 C C . GLU A 1 167 ? 5.215 3.369 13.436 1.00 97.94 167 GLU A C 1
ATOM 1226 O O . GLU A 1 167 ? 4.227 3.848 13.989 1.00 97.94 167 GLU A O 1
ATOM 1231 N N . LEU A 1 168 ? 5.277 2.074 13.100 1.00 97.81 168 LEU A N 1
ATOM 1232 C CA . LEU A 1 168 ? 4.191 1.120 13.347 1.00 97.81 168 LEU A CA 1
ATOM 1233 C C . LEU A 1 168 ? 3.864 1.014 14.840 1.00 97.81 168 LEU A C 1
ATOM 1235 O O . LEU A 1 168 ? 2.712 1.182 15.234 1.00 97.81 168 LEU A O 1
ATOM 1239 N N . LYS A 1 169 ? 4.884 0.818 15.686 1.00 96.44 169 LYS A N 1
ATOM 1240 C CA . LYS A 1 169 ? 4.708 0.751 17.145 1.00 96.44 169 LYS A CA 1
ATOM 1241 C C . LYS A 1 169 ? 4.130 2.043 17.712 1.00 96.44 169 LYS A C 1
ATOM 1243 O O . LYS A 1 169 ? 3.245 1.985 18.557 1.00 96.44 169 LYS A O 1
ATOM 1248 N N . LYS A 1 170 ? 4.605 3.196 17.234 1.00 96.44 170 LYS A N 1
ATOM 1249 C CA . LYS A 1 170 ? 4.088 4.510 17.634 1.00 96.44 170 LYS A CA 1
ATOM 1250 C C . LYS A 1 170 ? 2.610 4.675 17.270 1.00 96.44 170 LYS A C 1
ATOM 1252 O O . LYS A 1 170 ? 1.858 5.236 18.057 1.00 96.44 170 LYS A O 1
ATOM 1257 N N . ALA A 1 171 ? 2.200 4.177 16.106 1.00 96.12 171 ALA A N 1
ATOM 1258 C CA . ALA A 1 171 ? 0.807 4.188 15.670 1.00 96.12 171 ALA A CA 1
ATOM 1259 C C . ALA A 1 171 ? -0.068 3.139 16.385 1.00 96.12 171 ALA A C 1
ATOM 1261 O O . ALA A 1 171 ? -1.287 3.193 16.272 1.00 96.12 171 ALA A O 1
ATOM 1262 N N . GLY A 1 172 ? 0.528 2.191 17.116 1.00 96.12 172 GLY A N 1
ATOM 1263 C CA . GLY A 1 172 ? -0.189 1.073 17.734 1.00 96.12 172 GLY A CA 1
ATOM 1264 C C . GLY A 1 172 ? -0.487 -0.083 16.774 1.00 96.12 172 GLY A C 1
ATOM 1265 O O . GLY A 1 172 ? -1.321 -0.926 17.086 1.00 96.12 172 GLY A O 1
ATOM 1266 N N . VAL A 1 173 ? 0.187 -0.139 15.621 1.00 97.50 173 VAL A N 1
ATOM 1267 C CA . VAL A 1 173 ? 0.112 -1.265 14.682 1.00 97.50 173 VAL A CA 1
ATOM 1268 C C . VAL A 1 173 ? 1.130 -2.329 15.097 1.00 97.50 173 VAL A C 1
ATOM 1270 O O . VAL A 1 173 ? 2.331 -2.057 15.141 1.00 97.50 173 VAL A O 1
ATOM 1273 N N . ASP A 1 174 ? 0.673 -3.553 15.362 1.00 97.44 174 ASP A N 1
ATOM 1274 C CA . ASP A 1 174 ? 1.538 -4.723 15.520 1.00 97.44 174 ASP A CA 1
ATOM 1275 C C . ASP A 1 174 ? 2.186 -5.061 14.163 1.00 97.44 174 ASP A C 1
ATOM 1277 O O . ASP A 1 174 ? 1.474 -5.474 13.235 1.00 97.44 174 ASP A O 1
ATOM 1281 N N . PRO A 1 175 ? 3.526 -4.938 14.036 1.00 97.06 175 PRO A N 1
ATOM 1282 C CA . PRO A 1 175 ? 4.232 -5.170 12.780 1.00 97.06 175 PRO A CA 1
ATOM 1283 C C . PRO A 1 175 ? 4.048 -6.575 12.198 1.00 97.06 175 PRO A C 1
ATOM 1285 O O . PRO A 1 175 ? 4.158 -6.728 10.982 1.00 97.06 175 PRO A O 1
ATOM 1288 N N . MET A 1 176 ? 3.770 -7.588 13.026 1.00 97.44 176 MET A N 1
ATOM 1289 C CA . MET A 1 176 ? 3.629 -8.990 12.599 1.00 97.44 176 MET A CA 1
ATOM 1290 C C . MET A 1 176 ? 2.192 -9.523 12.682 1.00 97.44 176 MET A C 1
ATOM 1292 O O . MET A 1 176 ? 1.925 -10.647 12.243 1.00 97.44 176 MET A O 1
ATOM 1296 N N . GLY A 1 177 ? 1.261 -8.722 13.198 1.00 97.06 177 GLY A N 1
ATOM 1297 C CA . GLY A 1 177 ? -0.143 -9.092 13.328 1.00 97.06 177 GLY A CA 1
ATOM 1298 C C . GLY A 1 177 ? -0.863 -9.194 11.981 1.00 97.06 177 GLY A C 1
ATOM 1299 O O . GLY A 1 177 ? -0.396 -8.714 10.946 1.00 97.06 177 GLY A O 1
ATOM 1300 N N . LYS A 1 178 ? -2.047 -9.812 11.974 1.00 98.12 178 LYS A N 1
ATOM 1301 C CA . LYS A 1 178 ? -2.906 -9.834 10.780 1.00 98.12 178 LYS A CA 1
ATOM 1302 C C . LYS A 1 178 ? -3.393 -8.416 10.495 1.00 98.12 178 LYS A C 1
ATOM 1304 O O . LYS A 1 178 ? -3.792 -7.704 11.417 1.00 98.12 178 LYS A O 1
ATOM 1309 N N . GLY A 1 179 ? -3.376 -8.016 9.227 1.00 97.94 179 GLY A N 1
ATOM 1310 C CA . GLY A 1 179 ? -3.680 -6.639 8.853 1.00 97.94 179 GLY A CA 1
ATOM 1311 C C . GLY A 1 179 ? -4.406 -6.514 7.522 1.00 97.94 179 GLY A C 1
ATOM 1312 O O . GLY A 1 179 ? -4.197 -7.302 6.597 1.00 97.94 179 GLY A O 1
ATOM 1313 N N . ILE A 1 180 ? -5.244 -5.491 7.415 1.00 98.69 180 ILE A N 1
ATOM 1314 C CA . ILE A 1 180 ? -5.841 -5.038 6.163 1.00 98.69 180 ILE A CA 1
ATOM 1315 C C . ILE A 1 180 ? -5.532 -3.550 6.019 1.00 98.69 180 ILE A C 1
ATOM 1317 O O . ILE A 1 180 ? -6.012 -2.741 6.812 1.00 98.69 180 ILE A O 1
ATOM 1321 N N . THR A 1 181 ? -4.761 -3.181 4.998 1.00 98.75 181 THR A N 1
ATOM 1322 C CA . THR A 1 181 ? -4.516 -1.771 4.672 1.00 98.75 181 THR A CA 1
ATOM 1323 C C . THR A 1 181 ? -5.595 -1.246 3.727 1.00 98.75 181 THR A C 1
ATOM 1325 O O . THR A 1 181 ? -6.070 -1.960 2.834 1.00 98.75 181 THR A O 1
ATOM 1328 N N . PHE A 1 182 ? -5.997 0.011 3.902 1.00 98.56 182 PHE A N 1
ATOM 1329 C CA . PHE A 1 182 ? -6.979 0.681 3.047 1.00 98.56 182 PHE A CA 1
ATOM 1330 C C . PHE A 1 182 ? -6.762 2.201 3.010 1.00 98.56 182 PHE A C 1
ATOM 1332 O O . PHE A 1 182 ? -6.030 2.765 3.820 1.00 98.56 182 PHE A O 1
ATOM 1339 N N . CYS A 1 183 ? -7.330 2.871 2.006 1.00 97.62 183 CYS A N 1
ATOM 1340 C CA . CYS A 1 183 ? -7.336 4.333 1.923 1.00 97.62 183 CYS A CA 1
ATOM 1341 C C . CYS A 1 183 ? -8.625 4.843 1.264 1.00 97.62 183 CYS A C 1
ATOM 1343 O O . CYS A 1 183 ? -9.694 4.404 1.664 1.00 97.62 183 CYS A O 1
ATOM 1345 N N . ASN A 1 184 ? -8.570 5.724 0.257 1.00 96.44 184 ASN A N 1
ATOM 1346 C CA . ASN A 1 184 ? -9.749 6.045 -0.565 1.00 96.44 184 ASN A CA 1
ATOM 1347 C C . ASN A 1 184 ? -9.949 5.006 -1.680 1.00 96.44 184 ASN A C 1
ATOM 1349 O O . ASN A 1 184 ? -11.046 4.498 -1.864 1.00 96.44 184 ASN A O 1
ATOM 1353 N N . THR A 1 185 ? -8.870 4.652 -2.394 1.00 93.81 185 THR A N 1
ATOM 1354 C CA . THR A 1 185 ? -8.914 3.849 -3.638 1.00 93.81 185 THR A CA 1
ATOM 1355 C C . THR A 1 185 ? -7.755 2.845 -3.768 1.00 93.81 185 THR A C 1
ATOM 1357 O O . THR A 1 185 ? -7.296 2.518 -4.862 1.00 93.81 185 THR A O 1
ATOM 1360 N N . GLY A 1 186 ? -7.179 2.416 -2.643 1.00 91.50 186 GLY A N 1
ATOM 1361 C CA . GLY A 1 186 ? -6.104 1.422 -2.590 1.00 91.50 186 GLY A CA 1
ATOM 1362 C C . GLY A 1 186 ? -4.705 1.880 -3.035 1.00 91.50 186 GLY A C 1
ATOM 1363 O O . GLY A 1 186 ? -3.769 1.092 -2.925 1.00 91.50 186 GLY A O 1
ATOM 1364 N N . HIS A 1 187 ? -4.517 3.117 -3.509 1.00 91.38 187 HIS A N 1
ATOM 1365 C CA . HIS A 1 187 ? -3.203 3.623 -3.942 1.00 91.38 187 HIS A CA 1
ATOM 1366 C C . HIS A 1 187 ? -2.271 3.896 -2.757 1.00 91.38 187 HIS A C 1
ATOM 1368 O O . HIS A 1 187 ? -1.220 3.274 -2.646 1.00 91.38 187 HIS A O 1
ATOM 1374 N N . LEU A 1 188 ? -2.684 4.774 -1.833 1.00 94.00 188 LEU A N 1
ATOM 1375 C CA . LEU A 1 188 ? -1.918 5.054 -0.608 1.00 94.00 188 LEU A CA 1
ATOM 1376 C C . LEU A 1 188 ? -1.701 3.779 0.208 1.00 94.00 188 LEU A C 1
ATOM 1378 O O . LEU A 1 188 ? -0.590 3.487 0.607 1.00 94.00 188 LEU A O 1
ATOM 1382 N N . ALA A 1 189 ? -2.732 2.951 0.351 1.00 96.94 189 ALA A N 1
ATOM 1383 C CA . ALA A 1 189 ? -2.646 1.712 1.113 1.00 96.94 189 ALA A CA 1
ATOM 1384 C C . ALA A 1 189 ? -1.722 0.645 0.507 1.00 96.94 189 ALA A C 1
ATOM 1386 O O . ALA A 1 189 ? -1.306 -0.267 1.220 1.00 96.94 189 ALA A O 1
ATOM 1387 N N . SER A 1 190 ? -1.380 0.747 -0.785 1.00 96.56 190 SER A N 1
ATOM 1388 C CA . SER A 1 190 ? -0.368 -0.127 -1.391 1.00 96.56 190 SER A CA 1
ATOM 1389 C C . SER A 1 190 ? 1.032 0.173 -0.849 1.00 96.56 190 SER A C 1
ATOM 1391 O O . SER A 1 190 ? 1.845 -0.741 -0.744 1.00 96.56 190 SER A O 1
ATOM 1393 N N . ASN A 1 191 ? 1.303 1.425 -0.463 1.00 95.25 191 ASN A N 1
ATOM 1394 C CA . ASN A 1 191 ? 2.536 1.814 0.221 1.00 95.25 191 ASN A CA 1
ATOM 1395 C C . ASN A 1 191 ? 2.666 1.093 1.567 1.00 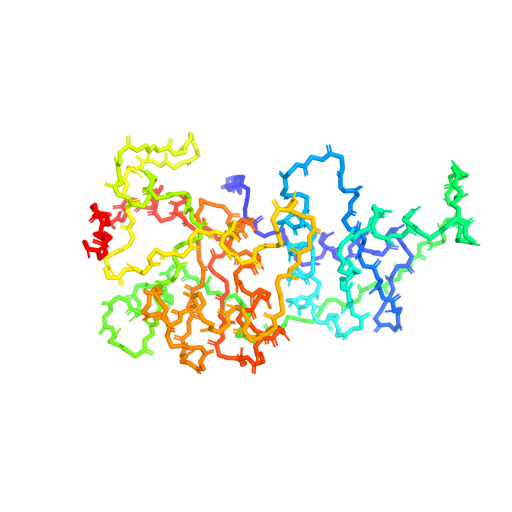95.25 191 ASN A C 1
ATOM 1397 O O . ASN A 1 191 ? 3.664 0.431 1.830 1.00 95.25 191 ASN A O 1
ATOM 1401 N N . ASP A 1 192 ? 1.621 1.173 2.383 1.00 97.38 192 ASP A N 1
ATOM 1402 C CA . ASP A 1 192 ? 1.613 0.600 3.729 1.00 97.38 192 ASP A CA 1
ATOM 1403 C C . ASP A 1 192 ? 1.622 -0.922 3.673 1.00 97.38 192 ASP A C 1
ATOM 1405 O O . ASP A 1 192 ? 2.330 -1.577 4.436 1.00 97.38 192 ASP A O 1
ATOM 1409 N N . TRP A 1 193 ? 0.899 -1.488 2.701 1.00 98.31 193 TRP A N 1
ATOM 1410 C CA . TRP A 1 193 ? 0.960 -2.911 2.402 1.00 98.31 193 TRP A CA 1
ATOM 1411 C C . TRP A 1 193 ? 2.394 -3.337 2.073 1.00 98.31 193 TRP A C 1
ATOM 1413 O O . TRP A 1 193 ? 2.872 -4.320 2.629 1.00 98.31 193 TRP A O 1
ATOM 1423 N N . PHE A 1 194 ? 3.104 -2.588 1.222 1.00 97.75 194 PHE A N 1
ATOM 1424 C CA . PHE A 1 194 ? 4.492 -2.885 0.861 1.00 97.75 194 PHE A CA 1
ATOM 1425 C C . PHE A 1 194 ? 5.424 -2.782 2.077 1.00 97.75 194 PHE A C 1
ATOM 1427 O O . PHE A 1 194 ? 6.240 -3.672 2.310 1.00 97.75 194 PHE A O 1
ATOM 1434 N N . ALA A 1 195 ? 5.272 -1.739 2.892 1.00 97.62 195 ALA A N 1
ATOM 1435 C CA . ALA A 1 195 ? 6.058 -1.544 4.106 1.00 97.62 195 ALA A CA 1
ATOM 1436 C C . ALA A 1 195 ? 5.884 -2.703 5.103 1.00 97.62 195 ALA A C 1
ATOM 1438 O O . ALA A 1 195 ? 6.867 -3.310 5.528 1.00 97.62 195 ALA A O 1
ATOM 1439 N N . LEU A 1 196 ? 4.641 -3.048 5.444 1.00 98.19 196 LEU A N 1
ATOM 1440 C CA . LEU A 1 196 ? 4.334 -4.130 6.380 1.00 98.19 196 LEU A CA 1
ATOM 1441 C C . LEU A 1 196 ? 4.716 -5.503 5.810 1.00 98.19 196 LEU A C 1
ATOM 1443 O O . LEU A 1 196 ? 5.332 -6.325 6.488 1.00 98.19 196 LEU A O 1
ATOM 1447 N N . ARG A 1 197 ? 4.359 -5.776 4.555 1.00 97.69 197 ARG A N 1
ATOM 1448 C CA . ARG A 1 197 ? 4.498 -7.117 3.986 1.00 97.69 197 ARG A CA 1
ATOM 1449 C C . ARG A 1 197 ? 5.894 -7.409 3.474 1.00 97.69 197 ARG A C 1
ATOM 1451 O O . ARG A 1 197 ? 6.444 -8.455 3.796 1.00 97.69 197 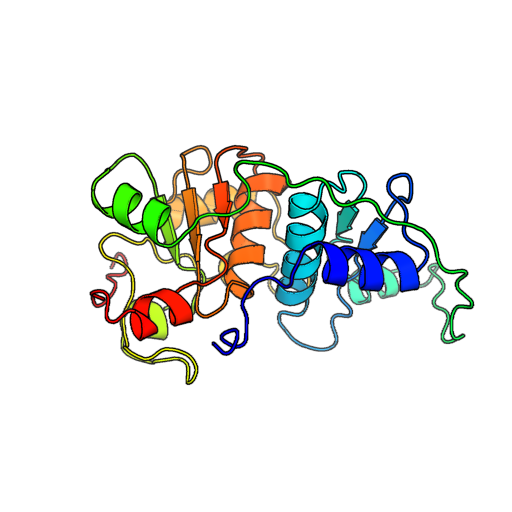ARG A O 1
ATOM 1458 N N . GLU A 1 198 ? 6.464 -6.497 2.697 1.00 97.00 198 GLU A N 1
ATOM 1459 C CA . GLU A 1 198 ? 7.709 -6.737 1.965 1.00 97.00 198 GLU A CA 1
ATOM 1460 C C . GLU A 1 198 ? 8.934 -6.246 2.742 1.00 97.00 198 GLU A C 1
ATOM 1462 O O . GLU A 1 198 ? 9.946 -6.941 2.787 1.00 97.00 198 GLU A O 1
ATOM 1467 N N . VAL A 1 199 ? 8.853 -5.083 3.401 1.00 97.50 199 VAL A N 1
ATOM 1468 C CA . VAL A 1 199 ? 10.006 -4.525 4.134 1.00 97.50 199 VAL A CA 1
ATOM 1469 C C . VAL A 1 199 ? 10.109 -5.092 5.547 1.00 97.50 199 VAL A C 1
ATOM 1471 O O . VAL A 1 199 ? 11.174 -5.552 5.966 1.00 97.50 199 VAL A O 1
ATOM 1474 N N . VAL A 1 200 ? 9.008 -5.091 6.301 1.00 98.12 200 VAL A N 1
ATOM 1475 C CA . VAL A 1 200 ? 8.967 -5.712 7.632 1.00 98.12 200 VAL A CA 1
ATOM 1476 C C . VAL A 1 200 ? 8.972 -7.239 7.517 1.00 98.12 200 VAL A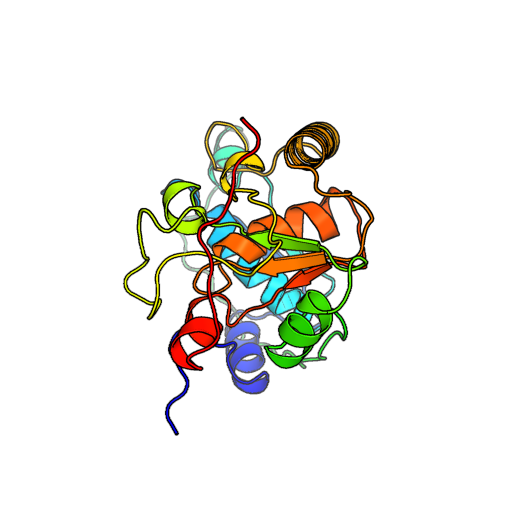 C 1
ATOM 1478 O O . VAL A 1 200 ? 9.643 -7.898 8.317 1.00 98.12 200 VAL A O 1
ATOM 1481 N N . GLY A 1 201 ? 8.333 -7.793 6.483 1.00 97.75 201 GLY A N 1
ATOM 1482 C CA . GLY A 1 201 ? 8.279 -9.234 6.232 1.00 97.75 201 GLY A CA 1
ATOM 1483 C C . GLY A 1 201 ? 7.043 -9.916 6.823 1.00 97.75 201 GLY A C 1
ATOM 1484 O O . GLY A 1 201 ? 7.120 -11.086 7.188 1.00 97.75 201 GLY A O 1
ATOM 1485 N N . ASN A 1 202 ? 5.921 -9.203 6.972 1.00 98.00 202 ASN A N 1
ATOM 1486 C CA . ASN A 1 202 ? 4.685 -9.757 7.521 1.00 98.00 202 ASN A CA 1
ATOM 1487 C C . ASN A 1 202 ? 3.807 -10.401 6.424 1.00 98.00 202 ASN A C 1
ATOM 1489 O O . ASN A 1 202 ? 3.156 -9.692 5.651 1.00 98.00 202 ASN A O 1
ATOM 1493 N N . PRO A 1 203 ? 3.691 -11.741 6.367 1.00 96.88 203 PRO A N 1
ATOM 1494 C CA . PRO A 1 203 ? 2.940 -12.413 5.308 1.00 96.88 203 PRO A CA 1
ATOM 1495 C C . PRO A 1 203 ? 1.416 -12.242 5.427 1.00 96.88 203 PRO A C 1
ATOM 1497 O O . PRO A 1 203 ? 0.704 -12.530 4.460 1.00 96.88 203 PRO A O 1
ATOM 1500 N N . ASN A 1 204 ? 0.913 -11.757 6.568 1.00 97.25 204 ASN A N 1
ATOM 1501 C CA . ASN A 1 204 ? -0.506 -11.738 6.934 1.00 97.25 204 ASN A CA 1
ATOM 1502 C C . ASN A 1 204 ? -1.231 -10.428 6.587 1.00 97.25 204 ASN A C 1
ATOM 1504 O O . ASN A 1 204 ? -2.350 -10.203 7.057 1.00 97.25 204 ASN A O 1
ATOM 1508 N N . VAL A 1 205 ? -0.606 -9.556 5.791 1.00 98.38 205 VAL A N 1
ATOM 1509 C CA . VAL A 1 205 ? -1.194 -8.268 5.404 1.00 98.38 205 VAL A CA 1
ATOM 1510 C C . VAL A 1 205 ? -1.853 -8.344 4.030 1.00 98.38 205 VAL A C 1
ATOM 1512 O O . VAL A 1 205 ? -1.237 -8.733 3.035 1.00 98.38 205 VAL A O 1
ATOM 1515 N N . ARG A 1 206 ? -3.122 -7.936 3.974 1.00 98.38 206 ARG A N 1
ATOM 1516 C CA . ARG A 1 206 ? -3.951 -7.847 2.764 1.00 98.38 206 ARG A CA 1
ATOM 1517 C C . ARG A 1 206 ? -4.211 -6.381 2.418 1.00 98.38 206 ARG A C 1
ATOM 1519 O O . ARG A 1 206 ? -4.233 -5.532 3.301 1.00 98.38 206 ARG A O 1
ATOM 1526 N N . LEU A 1 207 ? -4.466 -6.088 1.148 1.00 98.31 207 LEU A N 1
ATOM 1527 C CA . LEU A 1 207 ? -4.909 -4.772 0.688 1.00 98.31 207 LEU A CA 1
ATOM 1528 C C . LEU A 1 207 ? -6.413 -4.797 0.403 1.00 98.31 207 LEU A C 1
ATOM 1530 O O . LEU A 1 207 ? -6.867 -5.587 -0.427 1.00 98.31 207 LEU A O 1
ATOM 1534 N N . TYR A 1 208 ? -7.190 -3.902 1.013 1.00 97.69 208 TYR A N 1
ATOM 1535 C CA . TYR A 1 208 ? -8.572 -3.647 0.601 1.00 97.69 208 TYR A CA 1
ATOM 1536 C C . TYR A 1 208 ? -8.590 -2.620 -0.539 1.00 97.69 208 TYR A C 1
ATOM 1538 O O . TYR A 1 208 ? -8.645 -1.407 -0.328 1.00 97.69 208 TYR A O 1
ATOM 1546 N N . ALA A 1 209 ? -8.505 -3.115 -1.778 1.00 94.62 209 ALA A N 1
ATOM 1547 C CA . ALA A 1 209 ? -8.297 -2.276 -2.960 1.00 94.62 209 ALA A CA 1
ATOM 1548 C C . ALA A 1 209 ? -9.452 -1.297 -3.240 1.00 94.62 209 ALA A C 1
ATOM 1550 O O . ALA A 1 209 ? -9.181 -0.182 -3.677 1.00 94.62 209 ALA A O 1
ATOM 1551 N N . GLY A 1 210 ? -10.699 -1.704 -2.968 1.00 93.38 210 GLY A N 1
ATOM 1552 C CA . GLY A 1 210 ? -11.889 -0.852 -3.098 1.00 93.38 210 GLY A CA 1
ATOM 1553 C C . GLY A 1 210 ? -11.944 0.270 -2.059 1.00 93.38 210 GLY A C 1
ATOM 1554 O O . GLY A 1 210 ? -12.395 1.372 -2.363 1.00 93.38 210 GLY A O 1
ATOM 1555 N N . SER A 1 211 ? -11.364 0.026 -0.874 1.00 97.50 211 SER A N 1
ATOM 1556 C CA . SER A 1 211 ? -11.093 1.061 0.127 1.00 97.50 211 SER A CA 1
ATOM 1557 C C . SER A 1 211 ? -12.362 1.846 0.535 1.00 97.50 211 SER A C 1
ATOM 1559 O O . SER A 1 211 ? -13.476 1.315 0.460 1.00 97.50 211 SER A O 1
ATOM 1561 N N . MET A 1 212 ? -12.218 3.075 1.044 1.00 97.81 212 MET A N 1
ATOM 1562 C CA . MET A 1 212 ? -13.351 3.889 1.501 1.00 97.81 212 MET A CA 1
ATOM 1563 C C . MET A 1 212 ? -14.325 4.253 0.382 1.00 97.81 212 MET A C 1
ATOM 1565 O O . MET A 1 212 ? -15.519 4.340 0.658 1.00 97.81 212 MET A O 1
ATOM 1569 N N . ALA A 1 213 ? -13.876 4.371 -0.871 1.00 96.50 213 ALA A N 1
ATOM 1570 C CA . ALA A 1 213 ? -14.771 4.607 -1.998 1.00 96.50 213 ALA A CA 1
ATOM 1571 C C . ALA A 1 213 ? -15.803 3.475 -2.121 1.00 96.50 213 ALA A C 1
ATOM 1573 O O . ALA A 1 213 ? -17.003 3.725 -2.072 1.00 96.50 213 ALA A O 1
ATOM 1574 N N . THR A 1 214 ? -15.368 2.212 -2.175 1.00 95.62 214 THR A N 1
ATOM 1575 C CA . THR A 1 214 ? -16.308 1.078 -2.197 1.00 95.62 214 THR A CA 1
ATOM 1576 C C . THR A 1 214 ? -17.151 1.016 -0.925 1.00 95.62 214 THR A C 1
ATOM 1578 O O . THR A 1 214 ? -18.364 0.860 -1.005 1.00 95.62 214 THR A O 1
ATOM 1581 N N . TRP A 1 215 ? -16.531 1.180 0.248 1.00 97.38 215 TRP A N 1
ATOM 1582 C CA . TRP A 1 215 ? -17.234 1.079 1.531 1.00 97.38 215 TRP A CA 1
ATOM 1583 C C . TRP A 1 215 ? -18.384 2.088 1.663 1.00 97.38 215 TRP A C 1
ATOM 1585 O O . TRP A 1 215 ? -19.506 1.730 2.010 1.00 97.38 215 TRP A O 1
ATOM 1595 N N . THR A 1 216 ? -18.107 3.354 1.357 1.00 97.44 216 THR A N 1
ATOM 1596 C CA . THR A 1 216 ? -19.067 4.451 1.525 1.00 97.44 216 THR A CA 1
ATOM 1597 C C . THR A 1 216 ? -20.143 4.455 0.444 1.00 97.44 216 THR A C 1
ATOM 1599 O O . THR A 1 216 ? -21.294 4.747 0.753 1.00 97.44 216 THR A O 1
ATOM 1602 N N . HIS A 1 217 ? -19.822 4.069 -0.797 1.00 95.94 217 HIS A N 1
ATOM 1603 C CA . HIS A 1 217 ? -20.827 3.912 -1.861 1.00 95.94 217 HIS A CA 1
ATOM 1604 C C . HIS A 1 217 ? -21.737 2.692 -1.648 1.00 95.94 217 HIS A C 1
ATOM 1606 O O . HIS A 1 217 ? -22.869 2.696 -2.121 1.00 95.94 217 HIS A O 1
ATOM 1612 N N . GLU A 1 218 ? -21.298 1.681 -0.889 1.00 96.00 218 GLU A N 1
ATOM 1613 C CA . GLU A 1 218 ? -22.175 0.615 -0.371 1.00 96.00 218 GLU A CA 1
ATOM 1614 C C . GLU A 1 218 ? -23.081 1.094 0.791 1.00 96.00 218 GLU A C 1
ATOM 1616 O O . GLU A 1 218 ? -23.883 0.312 1.300 1.00 96.00 218 GLU A O 1
ATOM 1621 N N . GLY A 1 219 ? -22.973 2.355 1.232 1.00 96.62 219 GLY A N 1
ATOM 1622 C CA . GLY A 1 219 ? -23.767 2.910 2.336 1.00 96.62 219 GLY A CA 1
ATOM 1623 C C . GLY A 1 219 ? -23.387 2.355 3.713 1.00 96.62 219 GLY A C 1
ATOM 1624 O O . GLY A 1 219 ? -24.196 2.382 4.640 1.00 96.62 219 GLY A O 1
ATOM 1625 N N . LEU A 1 220 ? -22.178 1.807 3.849 1.00 97.50 220 LEU A N 1
ATOM 1626 C CA . LEU A 1 220 ? -21.718 1.178 5.084 1.00 97.50 220 LEU A CA 1
ATOM 1627 C C . LEU A 1 220 ? -21.254 2.224 6.113 1.00 97.50 220 LEU A C 1
ATOM 1629 O O . LEU A 1 220 ? -20.777 3.298 5.737 1.00 97.50 220 LEU A O 1
ATOM 1633 N N . PRO A 1 221 ? -21.365 1.919 7.420 1.00 97.44 221 PRO A N 1
ATOM 1634 C CA . PRO A 1 221 ? -21.132 2.898 8.474 1.00 97.44 221 PRO A CA 1
ATOM 1635 C C . PRO A 1 221 ? -19.674 3.349 8.539 1.00 97.44 221 PRO A C 1
ATOM 1637 O O . PRO A 1 221 ? -18.747 2.552 8.386 1.00 97.44 221 PRO A O 1
ATOM 1640 N N . VAL A 1 222 ? -19.488 4.631 8.834 1.00 98.12 222 VAL A N 1
ATOM 1641 C CA . VAL A 1 222 ? -18.193 5.265 9.088 1.00 98.12 222 VAL A CA 1
ATOM 1642 C C . VAL A 1 222 ? -18.231 5.975 10.434 1.00 98.12 222 VAL A C 1
ATOM 1644 O O . VAL A 1 222 ? -19.300 6.365 10.906 1.00 98.12 222 VAL A O 1
ATOM 1647 N N . VAL A 1 223 ? -17.068 6.152 11.050 1.00 97.75 223 VAL A N 1
ATOM 1648 C CA . VAL A 1 223 ? -16.914 6.900 12.303 1.00 97.75 223 VAL A CA 1
ATOM 1649 C C . VAL A 1 223 ? -15.773 7.908 12.194 1.00 97.75 223 VAL A C 1
ATOM 1651 O O . VAL A 1 223 ? -14.839 7.680 11.424 1.00 97.75 223 VAL A O 1
ATOM 1654 N N . PRO A 1 224 ? -15.792 9.011 12.957 1.00 97.06 224 PRO A N 1
ATOM 1655 C CA . PRO A 1 224 ? -14.606 9.837 13.130 1.00 97.06 224 PRO A CA 1
ATOM 1656 C C . PRO A 1 224 ? -13.493 9.013 13.783 1.00 97.06 224 PRO A C 1
ATOM 1658 O O . PRO A 1 224 ? -13.678 8.447 14.866 1.00 97.06 224 PRO A O 1
ATOM 1661 N N . GLY A 1 225 ? -12.342 8.933 13.123 1.00 94.00 225 GLY A N 1
ATOM 1662 C CA . GLY A 1 225 ? -11.149 8.340 13.705 1.00 94.00 225 GLY A CA 1
ATOM 1663 C C . GLY A 1 225 ? -10.672 9.117 14.933 1.00 94.00 225 GLY A C 1
ATOM 1664 O O . GLY A 1 225 ? -10.863 10.328 15.031 1.00 94.00 225 GLY A O 1
ATOM 1665 N N . LYS A 1 226 ? -10.035 8.417 15.875 1.00 89.38 226 LYS A N 1
ATOM 1666 C CA . LYS A 1 226 ? -9.379 9.027 17.041 1.00 89.38 226 LYS A CA 1
ATOM 1667 C C . LYS A 1 226 ? -7.875 8.834 16.927 1.00 89.38 226 LYS A C 1
ATOM 1669 O O . LYS A 1 226 ? -7.418 7.702 16.769 1.00 89.38 226 LYS A O 1
ATOM 1674 N N . THR A 1 227 ? -7.118 9.920 16.951 1.00 76.06 227 THR A N 1
ATOM 1675 C CA . THR A 1 227 ? -5.662 9.884 17.090 1.00 76.06 227 THR A CA 1
ATOM 1676 C C . THR A 1 227 ? -5.309 9.782 18.581 1.00 76.06 227 THR A C 1
ATOM 1678 O O . THR A 1 227 ? -6.014 10.369 19.407 1.00 76.06 227 THR A O 1
ATOM 1681 N N . PRO A 1 228 ? -4.282 9.003 18.973 1.00 65.69 228 PRO A N 1
ATOM 1682 C CA . PRO A 1 228 ? -3.751 9.075 20.331 1.00 65.69 228 PRO A CA 1
ATOM 1683 C C . PRO A 1 228 ? -3.298 10.515 20.608 1.00 65.69 228 PRO A C 1
ATOM 1685 O O . PRO A 1 228 ? -2.564 11.080 19.794 1.00 65.69 228 PRO A O 1
ATOM 1688 N N . GLY A 1 229 ? -3.802 11.102 21.697 1.00 50.84 229 GLY A N 1
ATOM 1689 C CA . GLY A 1 229 ? -3.414 12.441 22.158 1.00 50.84 229 GLY A CA 1
ATOM 1690 C C . GLY A 1 229 ? -2.014 12.492 22.750 1.00 50.84 229 GLY A C 1
ATOM 1691 O O . GLY A 1 229 ? -1.469 11.415 23.083 1.00 50.84 229 GLY A O 1
#

Mean predicted aligned error: 4.49 Å

Sequence (229 aa):
GGAHPFMLPPKADIAAVVGRYGINNQTRVYLVPAGPVKGDFKATARIYWTLRYVGDNNVSIMNGGDRAWAADPSRKMSTAAPVVATATFTPHVTPGYLATTKDVRAALASSDIQLVDARPVAQYEGLKMAPVDAAAGTLQGAISLPFSTLLTPDGEGMKSKAEITAELKKAGVDPMGKGITFCNTGHLASNDWFALREVVGNPNVRLYAGSMATWTHEGLPVVPGKTPG

Solvent-accessible surface area (backbone atoms only — not comparable to full-atom values): 12363 Å² total; per-residue (Å²): 133,80,78,63,86,63,54,83,72,59,63,66,58,52,22,54,56,45,5,57,69,38,34,32,85,81,48,77,43,74,47,62,26,70,55,91,49,87,48,36,40,24,58,46,28,33,53,50,52,51,41,41,32,34,51,45,82,50,64,47,72,47,76,28,15,47,54,56,50,62,72,41,84,87,58,86,85,79,88,72,82,81,86,64,64,69,36,73,34,76,67,40,78,40,84,65,39,67,41,50,74,69,53,51,57,53,31,69,77,36,93,73,40,45,39,36,33,18,40,57,64,50,32,34,41,34,78,37,66,60,93,76,37,71,60,54,24,28,58,75,86,42,36,69,48,38,37,72,75,46,30,33,97,81,32,44,27,69,45,54,53,70,58,38,52,50,51,31,53,74,50,68,44,65,69,75,49,37,32,36,22,20,23,56,49,21,37,46,8,22,34,49,38,43,48,39,30,68,58,63,59,18,82,52,45,16,32,23,39,45,24,42,25,49,43,28,70,69,69,51,84,61,35,65,44,81,77,89,128

Secondary structure (DSSP, 8-state):
-PPPTTSPPPHHHHHHHHHHTT--TTPPEEE----SSTTHHHHHHHHHHHHHHTT--SEEE-TTHHHHHHTSTTS----SPP------------TTSEEPHHHHHHHHT-TTEEEEE-S-HHHHTTSS--TT-SSSSB-TTPEE--GGGGB-TTSSSBPPHHHHHHHHHHHT--TTSEEEEE-SSSHHHHHHHHIIIIII--TTEEEESSHHHHHHHTT---B------